Protein AF-A0A0S8KP30-F1 (afdb_monomer_lite)

Sequence (222 aa):
MLITVGDPRIDWTRLVPQADSKTIALIEEGIERVVGTTTEQIELLEVDGQLALQRTQAARSDILGDRLSTTVVLRSTFSPLSHHDQHAGATVSLDYRGLEVSGMRQTPQGNVGPIQVRLDRPAFDAHSVEMILRLMPLSQGYSYMLPAFHAGLAQVLEITVAVTGRQEVHAGRGRQVPAWIVQTEWGRSHAVVTYWIGGQPAELLKQSSTLPSGAVLQFVRS

Radius of gyration: 17.1 Å; chains: 1; bounding box: 38×40×41 Å

pLDDT: mean 94.54, std 4.78, range [74.44, 98.81]

Secondary structure (DSSP, 8-state):
-B--TT-TTS-GGG---EEEEEEEEEEETTEEEEEEEEEEEEEEEEETTEEEEEEEEEEEETTT--EEEEEEEETTT--EEEEEEEETTEEEEEEEETTEEEEEEE-TT--EEEEEEE-SS--EEGGGHHHHHHHS---TT-EEEEEEEEGGGTEEEEEEEEEEEEEEEE-STT-EEEEEEEEEEEGGGTEEEEEEE-STTT-EEEEEEE-TTS-EEEEEE-

Structure (mmCIF, N/CA/C/O backbone):
data_AF-A0A0S8KP30-F1
#
_entry.id   AF-A0A0S8KP30-F1
#
loop_
_atom_site.group_PDB
_atom_site.id
_atom_site.type_symbol
_atom_site.label_atom_id
_atom_site.label_alt_id
_atom_site.label_comp_id
_atom_site.label_asym_id
_atom_site.label_entity_id
_atom_site.label_seq_id
_atom_site.pdbx_PDB_ins_code
_atom_site.Cartn_x
_atom_site.Cartn_y
_atom_site.Cartn_z
_atom_site.occupancy
_atom_site.B_iso_or_equiv
_atom_site.auth_seq_id
_atom_site.auth_comp_id
_atom_site.auth_asym_id
_atom_site.auth_atom_id
_atom_site.pdbx_PDB_model_num
ATOM 1 N N . MET A 1 1 ? -2.558 -16.854 10.741 1.00 89.88 1 MET A N 1
ATOM 2 C CA . MET A 1 1 ? -3.615 -17.352 9.822 1.00 89.88 1 MET A CA 1
ATOM 3 C C . MET A 1 1 ? -3.343 -16.837 8.416 1.00 89.88 1 MET A C 1
ATOM 5 O O . MET A 1 1 ? -3.080 -15.654 8.300 1.00 89.88 1 MET A O 1
ATOM 9 N N . LEU A 1 2 ? -3.386 -17.662 7.366 1.00 95.25 2 LEU A N 1
ATOM 10 C CA . LEU A 1 2 ? -3.217 -17.164 5.991 1.00 95.25 2 LEU A CA 1
ATOM 11 C C . LEU A 1 2 ? -4.517 -16.502 5.503 1.00 95.25 2 LEU A C 1
ATOM 13 O O . LEU A 1 2 ? -5.581 -17.116 5.618 1.00 95.25 2 LEU A O 1
ATOM 17 N N . ILE A 1 3 ? -4.416 -15.276 4.988 1.00 96.75 3 ILE A N 1
ATOM 18 C CA . ILE A 1 3 ? -5.467 -14.567 4.249 1.00 96.75 3 ILE A CA 1
ATOM 19 C C . ILE A 1 3 ? -5.052 -14.548 2.777 1.00 96.75 3 ILE A C 1
ATOM 21 O O . ILE A 1 3 ? -3.908 -14.232 2.451 1.00 96.75 3 ILE A O 1
ATOM 25 N N . THR A 1 4 ? -5.974 -14.913 1.892 1.00 96.94 4 THR A N 1
ATOM 26 C CA . THR A 1 4 ? -5.713 -15.031 0.447 1.00 96.94 4 THR A CA 1
ATOM 27 C C . THR A 1 4 ? -6.595 -14.083 -0.357 1.00 96.94 4 THR A C 1
ATOM 29 O O . THR A 1 4 ? -7.558 -13.524 0.166 1.00 96.94 4 THR A O 1
ATOM 32 N N . VAL A 1 5 ? -6.263 -13.879 -1.631 1.00 97.62 5 VAL A N 1
ATOM 33 C CA . VAL A 1 5 ? -7.115 -13.124 -2.558 1.00 97.62 5 VAL A CA 1
ATOM 34 C C . VAL A 1 5 ? -8.519 -13.734 -2.570 1.00 97.62 5 VAL A C 1
ATOM 36 O O . VAL A 1 5 ? -8.669 -14.940 -2.753 1.00 97.62 5 VAL A O 1
ATOM 39 N N . GLY A 1 6 ? -9.545 -12.906 -2.367 1.00 97.38 6 GLY A N 1
ATOM 40 C CA . GLY A 1 6 ? -10.941 -13.341 -2.340 1.00 97.38 6 GLY A CA 1
ATOM 41 C C . GLY A 1 6 ? -11.352 -14.125 -1.094 1.00 97.38 6 GLY A C 1
ATOM 42 O O . GLY A 1 6 ? -12.384 -14.789 -1.127 1.00 97.38 6 GLY A O 1
ATOM 43 N N . ASP A 1 7 ? -10.579 -14.064 -0.004 1.00 97.06 7 ASP A N 1
ATOM 44 C CA . ASP A 1 7 ? -10.916 -14.751 1.245 1.00 97.06 7 ASP A CA 1
ATOM 45 C C . ASP A 1 7 ? -12.346 -14.408 1.709 1.00 97.06 7 ASP A C 1
ATOM 47 O O . ASP A 1 7 ? -12.631 -13.233 1.961 1.00 97.06 7 ASP A O 1
ATOM 51 N N . PRO A 1 8 ? -13.252 -15.392 1.856 1.00 96.12 8 PRO A N 1
ATOM 52 C CA . PRO A 1 8 ? -14.661 -15.132 2.160 1.00 96.12 8 PRO A CA 1
ATOM 53 C C . PRO A 1 8 ? -14.886 -14.620 3.588 1.00 96.12 8 PRO A C 1
ATOM 55 O O . PRO A 1 8 ? -15.986 -14.191 3.925 1.00 96.12 8 PRO A O 1
ATOM 58 N N . ARG A 1 9 ? -13.862 -14.674 4.449 1.00 94.25 9 ARG A N 1
ATOM 59 C CA . ARG A 1 9 ? -13.922 -14.136 5.816 1.00 94.25 9 ARG A CA 1
ATOM 60 C C . ARG A 1 9 ? -13.785 -12.614 5.850 1.00 94.25 9 ARG A C 1
ATOM 62 O O . ARG A 1 9 ? -14.001 -12.017 6.903 1.00 94.25 9 ARG A O 1
ATOM 69 N N . ILE A 1 10 ? -13.392 -12.000 4.735 1.00 95.00 10 ILE A N 1
ATOM 70 C CA . ILE A 1 10 ? -13.182 -10.562 4.607 1.00 95.00 10 ILE A CA 1
ATOM 71 C C . ILE A 1 10 ? -14.271 -9.984 3.712 1.00 95.00 10 ILE A C 1
ATOM 73 O O . ILE A 1 10 ? -14.498 -10.448 2.598 1.00 95.00 10 ILE A O 1
ATOM 77 N N . ASP A 1 11 ? -14.922 -8.927 4.185 1.00 95.00 11 ASP A N 1
ATOM 78 C CA . ASP A 1 11 ? -15.815 -8.136 3.346 1.00 95.00 11 ASP A CA 1
ATOM 79 C C . ASP A 1 11 ? -14.996 -7.098 2.568 1.00 95.00 11 ASP A C 1
ATOM 81 O O . ASP A 1 11 ? -14.762 -5.977 3.028 1.00 95.00 11 ASP A O 1
ATOM 85 N N . TRP A 1 12 ? -14.550 -7.500 1.378 1.00 95.75 12 TRP A N 1
ATOM 86 C CA . TRP A 1 12 ? -13.743 -6.685 0.465 1.00 95.75 12 TRP A CA 1
ATOM 87 C C . TRP A 1 12 ? -14.459 -5.413 -0.010 1.00 95.75 12 TRP A C 1
ATOM 89 O O . TRP A 1 12 ? -13.816 -4.448 -0.424 1.00 95.75 12 TRP A O 1
ATOM 99 N N . THR A 1 13 ? -15.791 -5.368 0.100 1.00 94.88 13 THR A N 1
ATOM 100 C CA . THR A 1 13 ? -16.606 -4.262 -0.414 1.00 94.88 13 THR A CA 1
ATOM 101 C C . THR A 1 13 ? -16.672 -3.055 0.523 1.00 94.88 13 THR A C 1
ATOM 103 O O . THR A 1 13 ? -17.111 -1.981 0.090 1.00 94.88 13 THR A O 1
ATOM 106 N N . ARG A 1 14 ? -16.193 -3.212 1.771 1.00 94.06 14 ARG A N 1
ATOM 107 C CA . ARG A 1 14 ? -16.187 -2.179 2.825 1.00 94.06 14 ARG A CA 1
ATOM 108 C C . ARG A 1 14 ? -15.235 -1.027 2.568 1.00 94.06 14 ARG A C 1
ATOM 110 O O . ARG A 1 14 ? -15.416 0.036 3.162 1.00 94.06 14 ARG A O 1
ATOM 117 N N . LEU A 1 15 ? -14.219 -1.220 1.729 1.00 94.19 15 LEU A N 1
ATOM 118 C CA . LEU A 1 15 ? -13.356 -0.120 1.333 1.00 94.19 15 LEU A CA 1
ATOM 119 C C . LEU A 1 15 ? -14.118 0.732 0.322 1.00 94.19 15 LEU A C 1
ATOM 121 O O . LEU A 1 15 ? -14.401 0.308 -0.798 1.00 94.19 15 LEU A O 1
ATOM 125 N N . VAL A 1 16 ? -14.487 1.926 0.763 1.00 92.88 16 VAL A N 1
ATOM 126 C CA . VAL A 1 16 ? -15.213 2.910 -0.036 1.00 92.88 16 VAL A CA 1
ATOM 127 C C . VAL A 1 16 ? -14.240 3.925 -0.634 1.00 92.88 16 VAL A C 1
ATOM 129 O O . VAL A 1 16 ? -13.131 4.078 -0.109 1.00 92.88 16 VAL A O 1
ATOM 132 N N . PRO A 1 17 ? -14.638 4.634 -1.707 1.00 95.88 17 PRO A N 1
ATOM 133 C CA . PRO A 1 17 ? -13.885 5.775 -2.198 1.00 95.88 17 PRO A CA 1
ATOM 134 C C . PRO A 1 17 ? -13.542 6.751 -1.077 1.00 95.88 17 PRO A C 1
ATOM 136 O O . PRO A 1 17 ? -14.399 7.112 -0.269 1.00 95.88 17 PRO A O 1
ATOM 139 N N . GLN A 1 18 ? -12.280 7.153 -1.026 1.00 94.62 18 GLN A N 1
ATOM 140 C CA . GLN A 1 18 ? -11.760 8.067 -0.018 1.00 94.62 18 GLN A CA 1
ATOM 141 C C . GLN A 1 18 ? -10.503 8.752 -0.537 1.00 94.62 18 GLN A C 1
ATOM 143 O O . GLN A 1 18 ? -9.840 8.250 -1.442 1.00 94.62 18 GLN A O 1
ATOM 148 N N . ALA A 1 19 ? -10.164 9.886 0.060 1.00 94.69 19 ALA A N 1
ATOM 149 C CA . ALA A 1 19 ? -8.916 10.573 -0.205 1.00 94.69 19 ALA A CA 1
ATOM 150 C C . ALA A 1 19 ? -8.290 11.026 1.109 1.00 94.69 19 ALA A C 1
ATOM 152 O O . ALA A 1 19 ? -8.999 11.372 2.060 1.00 94.69 19 ALA A O 1
ATOM 153 N N . ASP A 1 20 ? -6.964 11.036 1.157 1.00 92.75 20 ASP A N 1
ATOM 154 C CA . ASP A 1 20 ? -6.228 11.580 2.285 1.00 92.75 20 ASP A CA 1
ATOM 155 C C . ASP A 1 20 ? -4.940 12.290 1.861 1.00 92.75 20 ASP A C 1
ATOM 157 O O . ASP A 1 20 ? -4.479 12.203 0.721 1.00 92.75 20 ASP A O 1
ATOM 161 N N . SER A 1 21 ? -4.393 13.044 2.811 1.00 95.00 21 SER A N 1
ATOM 162 C CA . SER A 1 21 ? -3.076 13.654 2.722 1.00 95.00 21 SER A CA 1
ATOM 163 C C . SER A 1 21 ? -2.340 13.427 4.034 1.00 95.00 21 SER A C 1
ATOM 165 O O . SER A 1 21 ? -2.940 13.461 5.115 1.00 95.00 21 SER A O 1
ATOM 167 N N . LYS A 1 22 ? -1.032 13.206 3.941 1.00 95.56 22 LYS A N 1
ATOM 168 C CA . LYS A 1 22 ? -0.147 13.016 5.088 1.00 95.56 22 LYS A CA 1
ATOM 169 C C . LYS A 1 22 ? 1.115 13.843 4.927 1.00 95.56 22 LYS A C 1
ATOM 171 O O . LYS A 1 22 ? 1.634 14.004 3.825 1.00 95.56 22 LYS A O 1
ATOM 176 N N . THR A 1 23 ? 1.643 14.308 6.045 1.00 96.06 23 THR A N 1
ATOM 177 C CA . THR A 1 23 ? 2.983 14.876 6.133 1.00 96.06 23 THR A CA 1
ATOM 178 C C . THR A 1 23 ? 3.992 13.743 6.262 1.00 96.06 23 THR A C 1
ATOM 180 O O . THR A 1 23 ? 3.753 12.797 7.014 1.00 96.06 23 THR A O 1
ATOM 183 N N . ILE A 1 24 ? 5.117 13.848 5.557 1.00 96.75 24 ILE A N 1
ATOM 184 C CA . ILE A 1 24 ? 6.272 12.962 5.711 1.00 96.75 24 ILE A CA 1
ATOM 185 C C . ILE A 1 24 ? 7.253 13.645 6.657 1.00 96.75 24 ILE A C 1
ATOM 187 O O . ILE A 1 24 ? 7.708 14.757 6.382 1.00 96.75 24 ILE A O 1
ATOM 191 N N . ALA A 1 25 ? 7.594 12.979 7.749 1.00 96.12 25 ALA A N 1
ATOM 192 C CA . ALA A 1 25 ? 8.572 13.434 8.718 1.00 96.12 25 ALA A CA 1
ATOM 193 C C . ALA A 1 25 ? 9.711 12.419 8.849 1.00 96.12 25 ALA A C 1
ATOM 195 O O . ALA A 1 25 ? 9.480 11.210 8.894 1.00 96.12 25 ALA A O 1
ATOM 196 N N . LEU A 1 26 ? 10.939 12.921 8.914 1.00 96.44 26 LEU A N 1
ATOM 197 C CA . LEU A 1 26 ? 12.127 12.161 9.271 1.00 96.44 26 LEU A CA 1
ATOM 198 C C . LEU A 1 26 ? 12.476 12.483 10.724 1.00 96.44 26 LEU A C 1
ATOM 200 O O . LEU A 1 26 ? 12.572 13.654 11.089 1.00 96.44 26 LEU A O 1
ATOM 204 N N . ILE A 1 27 ? 12.648 11.450 11.540 1.00 96.25 27 ILE A N 1
ATOM 205 C CA . ILE A 1 27 ? 13.026 11.565 12.944 1.00 96.25 27 ILE A CA 1
ATOM 206 C C . ILE A 1 27 ? 14.420 10.963 13.106 1.00 96.25 27 ILE A C 1
ATOM 208 O O . ILE A 1 27 ? 14.606 9.753 12.955 1.00 96.25 27 ILE A O 1
ATOM 212 N N . GLU A 1 28 ? 15.389 11.813 13.424 1.00 94.69 28 GLU A N 1
ATOM 213 C CA . GLU A 1 28 ? 16.796 11.461 13.632 1.00 94.69 28 GLU A CA 1
ATOM 214 C C . GLU A 1 28 ? 17.219 11.969 15.006 1.00 94.69 28 GLU A C 1
ATOM 216 O O . GLU A 1 28 ? 16.991 13.130 15.330 1.00 94.69 28 GLU A O 1
ATOM 221 N N . GLU A 1 29 ? 17.763 11.088 15.851 1.00 92.19 29 GLU A N 1
ATOM 222 C CA . GLU A 1 29 ? 18.188 11.438 17.221 1.00 92.19 29 GLU A CA 1
ATOM 223 C C . GLU A 1 29 ? 17.082 12.126 18.057 1.00 92.19 29 GLU A C 1
ATOM 225 O O . GLU A 1 29 ? 17.342 12.946 18.934 1.00 92.19 29 GLU A O 1
ATOM 230 N N . GLY A 1 30 ? 15.816 11.786 17.783 1.00 90.56 30 GLY A N 1
ATOM 231 C CA . GLY A 1 30 ? 14.639 12.366 18.441 1.00 90.56 30 GLY A CA 1
ATOM 232 C C . GLY A 1 30 ? 14.185 13.720 17.883 1.00 90.56 30 GLY A C 1
ATOM 233 O O . GLY A 1 30 ? 13.165 14.241 18.329 1.00 90.56 30 GLY A O 1
ATOM 234 N N . ILE A 1 31 ? 14.892 14.274 16.898 1.00 94.50 31 ILE A N 1
ATOM 235 C CA . ILE A 1 31 ? 14.530 15.523 16.227 1.00 94.50 31 ILE A CA 1
ATOM 236 C C . ILE A 1 31 ? 13.650 15.199 15.021 1.00 94.50 31 ILE A C 1
ATOM 238 O O . ILE A 1 31 ? 14.083 14.531 14.084 1.00 94.50 31 ILE A O 1
ATOM 242 N N . GLU A 1 32 ? 12.411 15.689 15.038 1.00 95.19 32 GLU A N 1
ATOM 243 C CA . GLU A 1 32 ? 11.476 15.562 13.920 1.00 95.19 32 GLU A CA 1
ATOM 244 C C . GLU A 1 32 ? 11.669 16.702 12.913 1.00 95.19 32 GLU A C 1
ATOM 246 O O . GLU A 1 32 ? 11.638 17.883 13.268 1.00 95.19 32 GLU A O 1
ATOM 251 N N . ARG A 1 33 ? 11.815 16.350 11.635 1.00 95.62 33 ARG A N 1
ATOM 252 C CA . ARG A 1 33 ? 11.842 17.290 10.515 1.00 95.62 33 ARG A CA 1
ATOM 253 C C . ARG A 1 33 ? 10.828 16.869 9.464 1.00 95.62 33 ARG A C 1
ATOM 255 O O . ARG A 1 33 ? 10.853 15.736 8.997 1.00 95.62 33 ARG A O 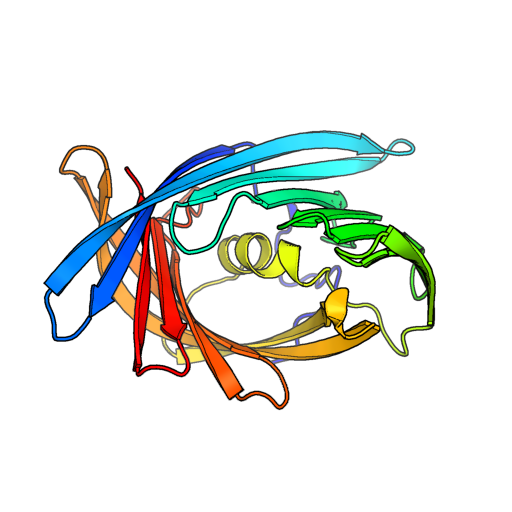1
ATOM 262 N N . VAL A 1 34 ? 9.970 17.795 9.046 1.00 96.44 34 VAL A N 1
ATOM 263 C CA . VAL A 1 34 ? 9.087 17.586 7.892 1.00 96.44 34 VAL A CA 1
ATOM 264 C C . VAL A 1 34 ? 9.920 17.625 6.614 1.00 96.44 34 VAL A C 1
ATOM 266 O O . VAL A 1 34 ? 10.693 18.556 6.403 1.00 96.44 34 VAL A O 1
ATOM 269 N N . VAL A 1 35 ? 9.772 16.599 5.780 1.00 96.88 35 VAL A N 1
ATOM 270 C CA . VAL A 1 35 ? 10.602 16.360 4.584 1.00 96.88 35 VAL A CA 1
ATOM 271 C C . VAL A 1 35 ? 9.769 16.088 3.335 1.00 96.88 35 VAL A C 1
ATOM 273 O O . VAL A 1 35 ? 10.311 15.685 2.305 1.00 96.88 35 VAL A O 1
ATOM 276 N N . GLY A 1 36 ? 8.447 16.234 3.423 1.00 97.31 36 GLY A N 1
ATOM 277 C CA . GLY A 1 36 ? 7.562 15.997 2.295 1.00 97.31 36 GLY A CA 1
ATOM 278 C C . GLY A 1 36 ? 6.097 15.823 2.664 1.00 97.31 36 GLY A C 1
ATOM 279 O O . GLY A 1 36 ? 5.682 16.014 3.808 1.00 97.31 36 GLY A O 1
ATOM 280 N N . THR A 1 37 ? 5.316 15.423 1.668 1.00 97.56 37 THR A N 1
ATOM 281 C CA . THR A 1 37 ? 3.891 15.100 1.791 1.00 97.56 37 THR A CA 1
ATOM 282 C C . THR A 1 37 ? 3.535 13.911 0.907 1.00 97.56 37 THR A C 1
ATOM 284 O O . THR A 1 37 ? 4.190 13.664 -0.106 1.00 97.56 37 THR A O 1
ATOM 287 N N . THR A 1 38 ? 2.484 13.185 1.274 1.00 97.44 38 THR A N 1
ATOM 288 C CA . THR A 1 38 ? 1.845 12.190 0.411 1.00 97.44 38 THR A CA 1
ATOM 289 C C . THR A 1 38 ? 0.366 12.474 0.270 1.00 97.44 38 THR A C 1
ATOM 291 O O . THR A 1 38 ? -0.275 12.829 1.256 1.00 97.44 38 THR A O 1
ATOM 294 N N . THR A 1 39 ? -0.198 12.208 -0.899 1.00 97.81 39 THR A N 1
ATOM 295 C CA . THR A 1 39 ? -1.641 12.127 -1.109 1.00 97.81 39 THR A CA 1
ATOM 296 C C . THR A 1 39 ? -2.039 10.713 -1.499 1.00 97.81 39 THR A C 1
ATOM 298 O O . THR A 1 39 ? -1.267 9.976 -2.113 1.00 97.81 39 THR A O 1
ATOM 301 N N . GLU A 1 40 ? -3.261 10.342 -1.146 1.00 97.75 40 GLU A N 1
ATOM 302 C CA . GLU A 1 40 ? -3.916 9.121 -1.589 1.00 97.75 40 GLU A CA 1
ATOM 303 C C . GLU A 1 40 ? -5.312 9.460 -2.103 1.00 97.75 40 GLU A C 1
ATOM 305 O O . GLU A 1 40 ? -6.035 10.242 -1.487 1.00 97.75 40 GLU A O 1
ATOM 310 N N . GLN A 1 41 ? -5.704 8.826 -3.201 1.00 98.31 41 GLN A N 1
ATOM 311 C CA . GLN A 1 41 ? -7.060 8.852 -3.726 1.00 98.31 41 GLN A CA 1
ATOM 312 C C . GLN A 1 41 ? -7.463 7.427 -4.099 1.00 98.31 41 GLN A C 1
ATOM 314 O O . GLN A 1 41 ? -6.743 6.746 -4.825 1.00 98.31 41 GLN A O 1
ATOM 319 N N . ILE A 1 42 ? -8.588 6.964 -3.562 1.00 98.25 42 ILE A N 1
ATOM 320 C CA . ILE A 1 42 ? -9.200 5.672 -3.863 1.00 98.25 42 ILE A CA 1
ATOM 321 C C . ILE A 1 42 ? -10.542 5.946 -4.525 1.00 98.25 42 ILE A C 1
ATOM 323 O O . ILE A 1 42 ? -11.402 6.610 -3.945 1.00 98.25 42 ILE A O 1
ATOM 327 N N . GLU A 1 43 ? -10.729 5.404 -5.719 1.00 98.38 43 GLU A N 1
ATOM 328 C CA . GLU A 1 43 ? -11.906 5.624 -6.553 1.00 98.38 43 GLU A CA 1
ATOM 329 C C . GLU A 1 43 ? -12.483 4.301 -7.035 1.00 98.38 43 GLU A C 1
ATOM 331 O O . GLU A 1 43 ? -11.780 3.295 -7.147 1.00 98.38 43 GLU A O 1
ATOM 336 N N . LEU A 1 44 ? -13.783 4.311 -7.328 1.00 98.12 44 LEU A N 1
ATOM 337 C CA . LEU A 1 44 ? -14.430 3.214 -8.032 1.00 98.12 44 LEU A CA 1
ATOM 338 C C . LEU A 1 44 ? -14.285 3.426 -9.532 1.00 98.12 44 LEU A C 1
ATOM 340 O O . LEU A 1 44 ? -14.511 4.524 -10.034 1.00 98.12 44 LEU A O 1
ATOM 344 N N . LEU A 1 45 ? -13.992 2.344 -10.234 1.00 98.00 45 LEU A N 1
ATOM 345 C CA . LEU A 1 45 ? -14.089 2.266 -11.683 1.00 98.00 45 LEU A CA 1
ATOM 346 C C . LEU A 1 45 ? -14.690 0.922 -12.087 1.00 98.00 45 LEU A C 1
ATOM 348 O O . LEU A 1 45 ? -14.836 0.015 -11.264 1.00 98.00 45 LEU A O 1
ATOM 352 N N . GLU A 1 46 ? -15.012 0.799 -13.366 1.00 97.75 46 GLU A N 1
ATOM 353 C CA . GLU A 1 46 ? -15.395 -0.462 -13.985 1.00 97.75 46 GLU A CA 1
ATOM 354 C C . GLU A 1 46 ? -14.274 -0.922 -14.921 1.00 97.75 46 GLU A C 1
ATOM 356 O O . GLU A 1 46 ? -13.759 -0.133 -15.714 1.00 97.75 46 GLU A O 1
ATOM 361 N N . VAL A 1 47 ? -13.889 -2.192 -14.813 1.00 96.81 47 VAL A N 1
ATOM 362 C CA . VAL A 1 47 ? -12.926 -2.857 -15.697 1.00 96.81 47 VAL A CA 1
ATOM 363 C C . VAL A 1 47 ? -13.585 -4.136 -16.189 1.00 96.81 47 VAL A C 1
ATOM 365 O O . VAL A 1 47 ? -13.978 -4.970 -15.377 1.00 96.81 47 VAL A O 1
ATOM 368 N N . ASP A 1 48 ? -13.762 -4.266 -17.504 1.00 94.31 48 ASP A N 1
ATOM 369 C CA . ASP A 1 48 ? -14.393 -5.430 -18.144 1.00 94.31 48 ASP A CA 1
ATOM 370 C C . ASP A 1 48 ? -15.750 -5.829 -17.520 1.00 94.31 48 ASP A C 1
ATOM 372 O O . ASP A 1 48 ? -16.049 -7.006 -17.314 1.00 94.31 48 ASP A O 1
ATOM 376 N N . GLY A 1 49 ? -16.582 -4.837 -17.178 1.00 96.19 49 GLY A N 1
ATOM 377 C CA . GLY A 1 49 ? -17.894 -5.055 -16.556 1.00 96.19 49 GLY A CA 1
ATOM 378 C C . GLY A 1 49 ? -17.854 -5.395 -15.061 1.00 96.19 49 GLY A C 1
ATOM 379 O O . GLY A 1 49 ? -18.890 -5.716 -14.476 1.00 96.19 49 GLY A O 1
ATOM 380 N N . GLN A 1 50 ? -16.682 -5.351 -14.420 1.00 97.25 50 GLN A N 1
ATOM 381 C CA . GLN A 1 50 ? -16.508 -5.608 -12.990 1.00 97.25 50 GLN A CA 1
ATOM 382 C C . GLN A 1 50 ? -16.111 -4.335 -12.242 1.00 97.25 50 GLN A C 1
ATOM 384 O O . GLN A 1 50 ? -15.243 -3.580 -12.676 1.00 97.25 50 GLN A O 1
ATOM 389 N N . LEU A 1 51 ? -16.705 -4.116 -11.065 1.00 98.19 51 LEU A N 1
ATOM 390 C CA . LEU A 1 51 ? -16.296 -3.018 -10.191 1.00 98.19 51 LEU A CA 1
ATOM 391 C C . LEU A 1 51 ? -14.893 -3.270 -9.626 1.00 98.19 51 LEU A C 1
ATOM 393 O O . LEU A 1 51 ? -14.624 -4.306 -9.010 1.00 98.19 51 LEU A O 1
ATOM 397 N N . ALA A 1 52 ? -14.036 -2.269 -9.764 1.00 98.62 52 ALA A N 1
ATOM 398 C CA . ALA A 1 52 ? -12.679 -2.239 -9.250 1.00 98.62 52 ALA A CA 1
ATOM 399 C C . ALA A 1 52 ? -12.458 -1.002 -8.369 1.00 98.62 52 ALA A C 1
ATOM 401 O O . ALA A 1 52 ? -13.235 -0.045 -8.389 1.00 98.62 52 ALA A O 1
ATOM 402 N N . LEU A 1 53 ? -11.388 -1.042 -7.580 1.00 98.56 53 LEU A N 1
ATOM 403 C CA . LEU A 1 53 ? -10.850 0.102 -6.858 1.00 98.56 53 LEU A CA 1
ATOM 404 C C . LEU A 1 53 ? -9.529 0.499 -7.508 1.00 98.56 53 LEU A C 1
ATOM 406 O O . LEU A 1 53 ? -8.623 -0.330 -7.596 1.00 98.56 53 LEU A O 1
ATOM 410 N N . GLN A 1 54 ? -9.414 1.758 -7.920 1.00 98.75 54 GLN A N 1
ATOM 411 C CA . GLN A 1 54 ? -8.142 2.365 -8.296 1.00 98.75 54 GLN A CA 1
ATOM 412 C C . GLN A 1 54 ? -7.644 3.190 -7.124 1.00 98.75 54 GLN A C 1
ATOM 414 O O . GLN A 1 54 ? -8.352 4.061 -6.625 1.00 98.75 54 GLN A O 1
ATOM 419 N N . ARG A 1 55 ? -6.416 2.920 -6.701 1.00 98.56 55 ARG A N 1
ATOM 420 C CA . ARG A 1 55 ? -5.693 3.725 -5.731 1.00 98.56 55 ARG A CA 1
ATOM 421 C C . ARG A 1 55 ? -4.571 4.462 -6.431 1.00 98.56 55 ARG A C 1
ATOM 423 O O . ARG A 1 55 ? -3.687 3.816 -6.982 1.00 98.56 55 ARG A O 1
ATOM 430 N N . THR A 1 56 ? -4.565 5.779 -6.311 1.00 98.69 56 THR A N 1
ATOM 431 C CA . THR A 1 56 ? -3.462 6.642 -6.724 1.00 98.69 56 THR A CA 1
ATOM 432 C C . THR A 1 56 ? -2.781 7.195 -5.483 1.00 98.69 56 THR A C 1
ATOM 434 O O . THR A 1 56 ? -3.438 7.764 -4.613 1.00 98.69 56 THR A O 1
ATOM 437 N N . GLN A 1 57 ? -1.464 7.042 -5.396 1.00 98.06 57 GLN A N 1
ATOM 438 C CA . GLN A 1 57 ? -0.635 7.664 -4.373 1.00 98.06 57 GLN A CA 1
ATOM 439 C C . GLN A 1 57 ? 0.409 8.555 -5.017 1.00 98.06 57 GLN A C 1
ATOM 441 O O . GLN A 1 57 ? 1.124 8.110 -5.910 1.00 98.06 57 GLN A O 1
ATOM 446 N N . ALA A 1 58 ? 0.549 9.776 -4.516 1.00 98.06 58 ALA A N 1
ATOM 447 C CA . ALA A 1 58 ? 1.654 10.648 -4.880 1.00 98.06 58 ALA A CA 1
ATOM 448 C C . ALA A 1 58 ? 2.445 11.008 -3.627 1.00 98.06 58 ALA A C 1
ATOM 450 O O . ALA A 1 58 ? 1.858 11.376 -2.615 1.00 98.06 58 ALA A O 1
ATOM 451 N N . ALA A 1 59 ? 3.768 10.926 -3.692 1.00 97.38 59 ALA A N 1
ATOM 452 C CA . ALA A 1 59 ? 4.671 11.436 -2.673 1.00 97.38 59 ALA A CA 1
ATOM 453 C C . ALA A 1 59 ? 5.537 12.534 -3.283 1.00 97.38 59 ALA A C 1
ATOM 455 O O . ALA A 1 59 ? 6.035 12.383 -4.399 1.00 97.38 59 ALA A O 1
ATOM 456 N N . ARG A 1 60 ? 5.725 13.619 -2.533 1.00 97.00 60 ARG A N 1
ATOM 457 C CA . ARG A 1 60 ? 6.727 14.650 -2.807 1.00 97.00 60 ARG A CA 1
ATOM 458 C C . ARG A 1 60 ? 7.629 14.757 -1.602 1.00 97.00 60 ARG A C 1
ATOM 460 O O . ARG A 1 60 ? 7.130 15.036 -0.510 1.00 97.00 60 ARG A O 1
ATOM 467 N N . SER A 1 61 ? 8.920 14.508 -1.773 1.00 95.25 61 SER A N 1
ATOM 468 C CA . SER A 1 61 ? 9.867 14.525 -0.661 1.00 95.25 61 SER A CA 1
ATOM 469 C C . SER A 1 61 ? 11.257 14.952 -1.091 1.00 95.25 61 SER A C 1
ATOM 471 O O . SER A 1 61 ? 11.820 14.399 -2.031 1.00 95.25 61 SER A O 1
ATOM 473 N N . ASP A 1 62 ? 11.854 15.839 -0.300 1.00 90.06 62 ASP A N 1
ATOM 474 C CA . ASP A 1 62 ? 13.226 16.307 -0.507 1.00 90.06 62 ASP A CA 1
ATOM 475 C C . ASP A 1 62 ? 14.268 15.203 -0.261 1.00 90.06 62 ASP A C 1
ATOM 477 O O . ASP A 1 62 ? 15.405 15.306 -0.712 1.00 90.06 62 ASP A O 1
ATOM 481 N N . ILE A 1 63 ? 13.894 14.150 0.477 1.00 90.12 63 ILE A N 1
ATOM 482 C CA . ILE A 1 63 ? 14.800 13.062 0.876 1.00 90.12 63 ILE A CA 1
ATOM 483 C C . ILE A 1 63 ? 14.474 11.772 0.139 1.00 90.12 63 ILE A C 1
ATOM 485 O O . ILE A 1 63 ? 15.377 11.092 -0.341 1.00 90.12 63 ILE A O 1
ATOM 489 N N . LEU A 1 64 ? 13.191 11.417 0.063 1.00 88.56 64 LEU A N 1
ATOM 490 C CA . LEU A 1 64 ? 12.773 10.179 -0.591 1.00 88.56 64 LEU A CA 1
ATOM 491 C C . LEU A 1 64 ? 12.629 10.345 -2.099 1.00 88.56 64 LEU A C 1
ATOM 493 O O . LEU A 1 64 ? 12.485 9.342 -2.778 1.00 88.56 64 LEU A O 1
ATOM 497 N N . GLY A 1 65 ? 12.641 11.577 -2.613 1.00 93.88 65 GLY A N 1
ATOM 498 C CA . GLY A 1 65 ? 12.276 11.885 -3.986 1.00 93.88 65 GLY A CA 1
ATOM 499 C C . GLY A 1 65 ? 10.772 11.782 -4.237 1.00 93.88 65 GLY A C 1
ATOM 500 O O . GLY A 1 65 ? 9.986 11.337 -3.393 1.00 93.88 65 GLY A O 1
ATOM 501 N N . ASP A 1 66 ? 10.379 12.196 -5.436 1.00 96.44 66 ASP A N 1
ATOM 502 C CA . ASP A 1 66 ? 8.994 12.109 -5.875 1.00 96.44 66 ASP A CA 1
ATOM 503 C C . ASP A 1 66 ? 8.642 10.674 -6.286 1.00 96.44 66 ASP A C 1
ATOM 505 O O . ASP A 1 66 ? 9.463 9.922 -6.835 1.00 96.44 66 ASP A O 1
ATOM 509 N N . ARG A 1 67 ? 7.394 10.294 -6.013 1.00 97.25 67 ARG A N 1
ATOM 510 C CA . ARG A 1 67 ? 6.834 8.997 -6.391 1.00 97.25 67 ARG A CA 1
ATOM 511 C C . ARG A 1 67 ? 5.378 9.138 -6.798 1.00 97.25 67 ARG A C 1
ATOM 513 O O . ARG A 1 67 ? 4.626 9.858 -6.146 1.00 97.25 67 ARG A O 1
ATOM 520 N N . LEU A 1 68 ? 4.976 8.418 -7.836 1.00 98.19 68 LEU A N 1
ATOM 521 C CA . LEU A 1 68 ? 3.584 8.276 -8.242 1.00 98.19 68 LEU A CA 1
ATOM 522 C C . LEU A 1 68 ? 3.288 6.795 -8.461 1.00 98.19 68 LEU A C 1
ATOM 524 O O . LEU A 1 68 ? 3.913 6.161 -9.308 1.00 98.19 68 LEU A O 1
ATOM 528 N N . SER A 1 69 ? 2.324 6.263 -7.720 1.00 98.12 69 SER A N 1
ATOM 529 C CA . SER A 1 69 ? 1.898 4.870 -7.822 1.00 98.12 69 SER A CA 1
ATOM 530 C C . SER A 1 69 ? 0.404 4.805 -8.112 1.00 98.12 69 SER A C 1
ATOM 532 O O . SER A 1 69 ? -0.381 5.542 -7.520 1.00 98.12 69 SER A O 1
ATOM 534 N N . THR A 1 70 ? -0.003 3.912 -9.005 1.00 98.62 70 THR A N 1
ATOM 535 C CA . THR A 1 70 ? -1.400 3.560 -9.262 1.00 98.62 70 THR A CA 1
ATOM 536 C C . THR A 1 70 ? -1.553 2.051 -9.137 1.00 98.62 70 THR A C 1
ATOM 538 O O . THR A 1 70 ? -0.814 1.307 -9.772 1.00 98.62 70 THR A O 1
ATOM 541 N N . THR A 1 71 ? -2.504 1.583 -8.338 1.00 98.62 71 THR A N 1
ATOM 542 C CA . THR A 1 71 ? -2.832 0.156 -8.215 1.00 98.62 71 THR A CA 1
ATOM 543 C C . THR A 1 71 ? -4.322 -0.029 -8.445 1.00 98.62 71 THR A C 1
ATOM 545 O O . THR A 1 71 ? -5.130 0.702 -7.873 1.00 98.62 71 THR A O 1
ATOM 548 N N . VAL A 1 72 ? -4.690 -1.020 -9.255 1.00 98.81 72 VAL A N 1
ATOM 549 C CA . VAL A 1 72 ? -6.082 -1.386 -9.522 1.00 98.81 72 VAL A CA 1
ATOM 550 C C . VAL A 1 72 ? -6.339 -2.800 -9.016 1.00 98.81 72 VAL A C 1
ATOM 552 O O . VAL A 1 72 ? -5.607 -3.730 -9.356 1.00 98.81 72 VAL A O 1
ATOM 555 N N . VAL A 1 73 ? -7.389 -2.970 -8.211 1.00 98.75 73 VAL A N 1
ATOM 556 C CA . VAL A 1 73 ? -7.819 -4.269 -7.670 1.00 98.75 73 VAL A CA 1
ATOM 557 C C . VAL A 1 73 ? -9.314 -4.483 -7.889 1.00 98.75 73 VAL A C 1
ATOM 559 O O . VAL A 1 73 ? -10.097 -3.536 -7.812 1.00 98.75 73 VAL A O 1
ATOM 562 N N . LEU A 1 74 ? -9.746 -5.726 -8.107 1.00 98.44 74 LEU A N 1
ATOM 563 C CA . LEU A 1 74 ? -11.172 -6.061 -8.123 1.00 98.44 74 LEU A CA 1
ATOM 564 C C . LEU A 1 74 ? -11.803 -5.785 -6.760 1.00 98.44 74 LEU A C 1
ATOM 566 O O . LEU A 1 74 ? -11.292 -6.219 -5.728 1.00 98.44 74 LEU A O 1
ATOM 570 N N . ARG A 1 75 ? -12.960 -5.120 -6.744 1.00 97.62 75 ARG A N 1
ATOM 571 C CA . ARG A 1 75 ? -13.620 -4.731 -5.490 1.00 97.62 75 ARG A CA 1
ATOM 572 C C . ARG A 1 75 ? -14.118 -5.930 -4.683 1.00 97.62 75 ARG A C 1
ATOM 574 O O . ARG A 1 75 ? -14.133 -5.883 -3.459 1.00 97.62 75 ARG A O 1
ATOM 581 N N . SER A 1 76 ? -14.556 -6.990 -5.356 1.00 97.00 76 SER A N 1
ATOM 582 C CA . SER A 1 76 ? -15.168 -8.159 -4.715 1.00 97.00 76 SER A CA 1
ATOM 583 C C . SER A 1 76 ? -14.160 -9.107 -4.067 1.00 97.00 76 SER A C 1
ATOM 585 O O . SER A 1 76 ? -14.531 -9.841 -3.157 1.00 97.00 76 SER A O 1
ATOM 587 N N . THR A 1 77 ? -12.910 -9.116 -4.534 1.00 97.38 77 THR A N 1
ATOM 588 C CA . THR A 1 77 ? -11.906 -10.119 -4.137 1.00 97.38 77 THR A CA 1
ATOM 589 C C . THR A 1 77 ? -10.549 -9.533 -3.778 1.00 97.38 77 THR A C 1
ATOM 591 O O . THR A 1 77 ? -9.691 -10.258 -3.277 1.00 97.38 77 THR A O 1
ATOM 594 N N . PHE A 1 78 ? -10.317 -8.250 -4.059 1.00 98.00 78 PHE A N 1
ATOM 595 C CA . PHE A 1 78 ? -8.995 -7.631 -3.985 1.00 98.00 78 PHE A CA 1
ATOM 596 C C . PHE A 1 78 ? -7.938 -8.289 -4.879 1.00 98.00 78 PHE A C 1
ATOM 598 O O . PHE A 1 78 ? -6.739 -8.106 -4.668 1.00 98.00 78 PHE A O 1
ATOM 605 N N . SER A 1 79 ? -8.367 -9.042 -5.898 1.00 98.25 79 SER A N 1
ATOM 606 C CA . SER A 1 79 ? -7.434 -9.560 -6.894 1.00 98.25 79 SER A CA 1
ATOM 607 C C . SER A 1 79 ? -6.801 -8.389 -7.636 1.00 98.25 79 SER A C 1
ATOM 609 O O . SER A 1 79 ? -7.547 -7.534 -8.128 1.00 98.25 79 SER A O 1
ATOM 611 N N . PRO A 1 80 ? -5.466 -8.323 -7.735 1.00 98.56 80 PRO A N 1
ATOM 612 C CA . PRO A 1 80 ? -4.825 -7.263 -8.487 1.00 98.56 80 PRO A CA 1
ATOM 613 C C . PRO A 1 80 ? -5.159 -7.399 -9.972 1.00 98.56 80 PRO A C 1
ATOM 615 O O . PRO A 1 80 ? -5.298 -8.511 -10.484 1.00 98.56 80 PRO A O 1
ATOM 618 N N . LEU A 1 81 ? -5.320 -6.254 -10.632 1.00 98.62 81 LEU A N 1
ATOM 619 C CA . LEU A 1 81 ? -5.525 -6.138 -12.075 1.00 98.62 81 LEU A CA 1
ATOM 620 C C . LEU A 1 81 ? -4.320 -5.467 -12.725 1.00 98.62 81 LEU A C 1
ATOM 622 O O . LEU A 1 81 ? -3.769 -5.994 -13.688 1.00 98.62 81 LEU A O 1
ATOM 626 N N . SER A 1 82 ? -3.867 -4.347 -12.162 1.00 98.69 82 SER A N 1
ATOM 627 C CA . SER A 1 82 ? -2.684 -3.643 -12.646 1.00 98.69 82 SER A CA 1
ATOM 628 C C . SER A 1 82 ? -1.979 -2.863 -11.542 1.00 98.69 82 SER A C 1
ATOM 630 O O . SER A 1 82 ? -2.567 -2.505 -10.515 1.00 98.69 82 SER A O 1
ATOM 632 N N . HIS A 1 83 ? -0.695 -2.603 -11.762 1.00 98.56 83 HIS A N 1
ATOM 633 C CA . HIS A 1 83 ? 0.110 -1.730 -10.922 1.00 98.56 83 HIS A CA 1
ATOM 634 C C . HIS A 1 83 ? 1.074 -0.920 -11.783 1.00 98.56 83 HIS A C 1
ATOM 636 O O . HIS A 1 83 ? 1.780 -1.467 -12.627 1.00 98.56 83 HIS A O 1
ATOM 642 N N . HIS A 1 84 ? 1.117 0.382 -11.551 1.00 98.31 84 HIS A N 1
ATOM 643 C CA . HIS A 1 84 ? 2.062 1.296 -12.160 1.00 98.31 84 HIS A CA 1
ATOM 644 C C . HIS A 1 84 ? 2.779 2.080 -11.068 1.00 98.31 84 HIS A C 1
ATOM 646 O O . HIS A 1 84 ? 2.137 2.610 -10.166 1.00 98.31 84 HIS A O 1
ATOM 652 N N . ASP A 1 85 ? 4.096 2.182 -11.157 1.00 97.69 85 ASP A N 1
ATOM 653 C CA . ASP A 1 85 ? 4.915 2.930 -10.212 1.00 97.69 85 ASP A CA 1
ATOM 654 C C . ASP A 1 85 ? 5.979 3.724 -10.955 1.00 97.69 85 ASP A C 1
ATOM 656 O O . ASP A 1 85 ? 6.621 3.216 -11.874 1.00 97.69 85 ASP A O 1
ATOM 660 N N . GLN A 1 86 ? 6.166 4.973 -10.547 1.00 97.00 86 GLN A N 1
ATOM 661 C CA . GLN A 1 86 ? 7.203 5.858 -11.049 1.00 97.00 86 GLN A CA 1
ATOM 662 C C . GLN A 1 86 ? 7.948 6.455 -9.867 1.00 97.00 86 GLN A C 1
ATOM 664 O O . GLN A 1 86 ? 7.337 7.084 -9.002 1.00 97.00 86 GLN A O 1
ATOM 669 N N . HIS A 1 87 ? 9.265 6.282 -9.835 1.00 95.19 87 HIS A N 1
ATOM 670 C CA . HIS A 1 87 ? 10.099 6.780 -8.751 1.00 95.19 87 HIS A CA 1
ATOM 671 C C . HIS A 1 87 ? 11.539 7.010 -9.222 1.00 95.19 87 HIS A C 1
ATOM 673 O O . HIS A 1 87 ? 12.165 6.104 -9.766 1.00 95.19 87 HIS A O 1
ATOM 679 N N . ALA A 1 88 ? 12.075 8.217 -9.006 1.00 91.06 88 ALA A N 1
ATOM 680 C CA . ALA A 1 88 ? 13.472 8.565 -9.303 1.00 91.06 88 ALA A CA 1
ATOM 681 C C . ALA A 1 88 ? 13.945 8.158 -10.724 1.00 91.06 88 ALA A C 1
ATOM 683 O O . ALA A 1 88 ? 15.047 7.643 -10.911 1.00 91.06 88 ALA A O 1
ATOM 684 N N . GLY A 1 89 ? 13.088 8.350 -11.735 1.00 90.50 89 GLY A N 1
ATOM 685 C CA . GLY A 1 89 ? 13.361 7.985 -13.134 1.00 90.50 89 GLY A CA 1
ATOM 686 C C . GLY A 1 89 ? 13.204 6.493 -13.465 1.0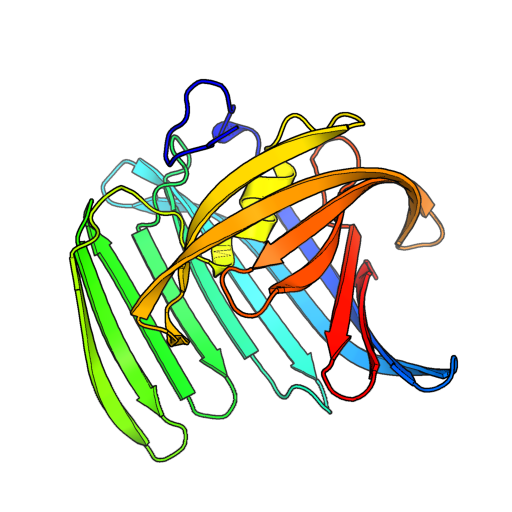0 90.50 89 GLY A C 1
ATOM 687 O O . GLY A 1 89 ? 13.243 6.128 -14.640 1.00 90.50 89 GLY A O 1
ATOM 688 N N . ALA A 1 90 ? 12.989 5.635 -12.465 1.00 95.69 90 ALA A N 1
ATOM 689 C CA . ALA A 1 90 ? 12.555 4.261 -12.666 1.00 95.69 90 ALA A CA 1
ATOM 690 C C . ALA A 1 90 ? 11.038 4.198 -12.866 1.00 95.69 90 ALA A C 1
ATOM 692 O O . ALA A 1 90 ? 10.289 4.962 -12.252 1.00 95.69 90 ALA A O 1
ATOM 693 N N . THR A 1 91 ? 10.588 3.250 -13.685 1.00 96.94 91 THR A N 1
ATOM 694 C CA . THR A 1 91 ? 9.165 2.939 -13.837 1.00 96.94 91 THR A CA 1
ATOM 695 C C . THR A 1 91 ? 8.929 1.439 -13.792 1.00 96.94 91 THR A C 1
ATOM 697 O O . THR A 1 91 ? 9.769 0.642 -14.216 1.00 96.94 91 THR A O 1
ATOM 700 N N . VAL A 1 92 ? 7.772 1.038 -13.284 1.00 97.56 92 VAL A N 1
ATOM 701 C CA . VAL A 1 92 ? 7.287 -0.337 -13.338 1.00 97.56 92 VAL A CA 1
ATOM 702 C C . VAL A 1 92 ? 5.827 -0.306 -13.758 1.00 97.56 92 VAL A C 1
ATOM 704 O O . VAL A 1 92 ? 5.057 0.503 -13.257 1.00 97.56 92 VAL A O 1
ATOM 707 N N . SER A 1 93 ? 5.451 -1.162 -14.701 1.00 97.94 93 SER A N 1
ATOM 708 C CA . SER A 1 93 ? 4.062 -1.375 -15.116 1.00 97.94 93 SER A CA 1
ATOM 709 C C . SER A 1 93 ? 3.800 -2.868 -15.136 1.00 97.94 93 SER A C 1
ATOM 711 O O . SER A 1 93 ? 4.554 -3.590 -15.784 1.00 97.94 93 SER A O 1
ATOM 713 N N . LEU A 1 94 ? 2.773 -3.317 -14.425 1.00 98.56 94 LEU A N 1
ATOM 714 C CA . LEU A 1 94 ? 2.378 -4.711 -14.291 1.00 98.56 94 LEU A CA 1
ATOM 715 C C . LEU A 1 94 ? 0.899 -4.879 -14.620 1.00 98.56 94 LEU A C 1
ATOM 717 O O . LEU A 1 94 ? 0.070 -4.084 -14.180 1.00 98.56 94 LEU A O 1
ATOM 721 N N . ASP A 1 95 ? 0.601 -5.982 -15.287 1.00 98.50 95 ASP A N 1
ATOM 722 C CA . ASP A 1 95 ? -0.721 -6.546 -15.492 1.00 98.50 95 ASP A CA 1
ATOM 723 C C . ASP A 1 95 ? -0.784 -7.912 -14.809 1.00 98.50 95 ASP A C 1
ATOM 725 O O . ASP A 1 95 ? 0.141 -8.728 -14.906 1.00 98.50 95 ASP A O 1
ATOM 729 N N . TYR A 1 96 ? -1.900 -8.164 -14.137 1.00 98.50 96 TYR A N 1
ATOM 730 C CA . TYR A 1 96 ? -2.160 -9.393 -13.405 1.00 98.50 96 TYR A CA 1
ATOM 731 C C . TYR A 1 96 ? -3.280 -10.173 -14.094 1.00 98.50 96 TYR A C 1
ATOM 733 O O . TYR A 1 96 ? -4.368 -9.652 -14.339 1.00 98.50 96 TYR A O 1
ATOM 741 N N . ARG A 1 97 ? -3.029 -11.449 -14.397 1.00 96.31 97 ARG A N 1
ATOM 742 C CA . ARG A 1 97 ? -4.002 -12.367 -15.005 1.00 96.31 97 ARG A CA 1
ATOM 743 C C . ARG A 1 97 ? -3.993 -13.697 -14.267 1.00 96.31 97 ARG A C 1
ATOM 745 O O . ARG A 1 97 ? -3.278 -14.632 -14.619 1.00 96.31 97 ARG A O 1
ATOM 752 N N . GLY A 1 98 ? -4.791 -13.781 -13.205 1.00 93.44 98 GLY A N 1
ATOM 753 C CA . GLY A 1 98 ? -4.848 -14.963 -12.346 1.00 93.44 98 GLY A CA 1
ATOM 754 C C . GLY A 1 98 ? -3.505 -15.227 -11.661 1.00 93.44 98 GLY A C 1
ATOM 755 O O . GLY A 1 98 ? -3.152 -14.542 -10.707 1.00 93.44 98 GLY A O 1
ATOM 756 N N . LEU A 1 99 ? -2.769 -16.231 -12.141 1.00 97.69 99 LEU A N 1
ATOM 757 C CA . LEU A 1 99 ? -1.439 -16.595 -11.635 1.00 97.69 99 LEU A CA 1
ATOM 758 C C . LEU A 1 99 ? -0.297 -16.031 -12.485 1.00 97.69 99 LEU A C 1
ATOM 760 O O . LEU A 1 99 ? 0.859 -16.358 -12.243 1.00 97.69 99 LEU A O 1
ATOM 764 N N . GLU A 1 100 ? -0.592 -15.228 -13.498 1.00 98.31 100 GLU A N 1
ATOM 765 C CA . GLU A 1 100 ? 0.417 -14.642 -14.372 1.00 98.31 100 GLU A CA 1
ATOM 766 C C . GLU A 1 100 ? 0.574 -13.158 -14.055 1.00 98.31 100 GLU A C 1
ATOM 768 O O . GLU A 1 100 ? -0.410 -12.422 -13.975 1.00 98.31 100 GLU A O 1
ATOM 773 N N . VAL A 1 101 ? 1.821 -12.730 -13.873 1.00 98.56 101 VAL A N 1
ATOM 774 C CA . VAL A 1 101 ? 2.195 -11.322 -13.752 1.00 98.56 101 VAL A CA 1
ATOM 775 C C . VAL A 1 101 ? 3.110 -10.987 -14.913 1.00 98.56 101 VAL A C 1
ATOM 777 O O . VAL A 1 101 ? 4.180 -11.582 -15.066 1.00 98.56 101 VAL A O 1
ATOM 780 N N . SER A 1 102 ? 2.693 -10.035 -15.734 1.00 98.38 102 SER A N 1
ATOM 781 C CA . SER A 1 102 ? 3.448 -9.587 -16.900 1.00 98.38 102 SER A CA 1
ATOM 782 C C . SER A 1 102 ? 3.602 -8.080 -16.891 1.00 98.38 102 SER A C 1
ATOM 784 O O . SER A 1 102 ? 2.749 -7.384 -16.355 1.00 98.38 102 SER A O 1
ATOM 786 N N . GLY A 1 103 ? 4.658 -7.553 -17.496 1.00 97.50 103 GLY A N 1
ATOM 787 C CA . GLY A 1 103 ? 4.838 -6.113 -17.546 1.00 97.50 103 GLY A CA 1
ATOM 788 C C . GLY A 1 103 ? 6.217 -5.678 -17.996 1.00 97.50 103 GLY A C 1
ATOM 789 O O . GLY A 1 103 ? 6.998 -6.470 -18.525 1.00 97.50 103 GLY A O 1
ATOM 790 N N . MET A 1 104 ? 6.522 -4.409 -17.750 1.00 97.38 104 MET A N 1
ATOM 791 C CA . MET A 1 104 ? 7.794 -3.784 -18.096 1.00 97.38 104 MET A CA 1
ATOM 792 C C . MET A 1 104 ? 8.355 -3.037 -16.892 1.00 97.38 104 MET A C 1
ATOM 794 O O . MET A 1 104 ? 7.621 -2.403 -16.134 1.00 97.38 104 MET A O 1
ATOM 798 N N . ARG A 1 105 ? 9.678 -3.073 -16.749 1.00 96.31 105 ARG A N 1
ATOM 799 C CA . ARG A 1 105 ? 10.423 -2.212 -15.831 1.00 96.31 105 ARG A CA 1
ATOM 800 C C . ARG A 1 105 ? 11.435 -1.382 -16.599 1.00 96.31 105 ARG A C 1
ATOM 802 O O . ARG A 1 105 ? 12.101 -1.903 -17.492 1.00 96.31 105 ARG A O 1
ATOM 809 N N . GLN A 1 106 ? 11.580 -0.128 -16.206 1.00 96.19 106 GLN A N 1
ATOM 810 C CA . GLN A 1 106 ? 12.637 0.764 -16.647 1.00 96.19 106 GLN A CA 1
ATOM 811 C C . GLN A 1 106 ? 13.488 1.164 -15.442 1.00 96.19 106 GLN A C 1
ATOM 813 O O . GLN A 1 106 ? 12.952 1.584 -14.418 1.00 96.19 106 GLN A O 1
ATOM 818 N N . THR A 1 107 ? 14.810 1.042 -15.547 1.00 95.00 107 THR A N 1
ATOM 819 C CA . THR A 1 107 ? 15.732 1.533 -14.511 1.00 95.00 107 THR A CA 1
ATOM 820 C C . THR A 1 107 ? 15.974 3.039 -14.662 1.00 95.00 107 THR A C 1
ATOM 822 O O . THR A 1 107 ? 15.741 3.583 -15.742 1.00 95.00 107 THR A O 1
ATOM 825 N N . PRO A 1 108 ? 16.526 3.728 -13.643 1.00 93.50 108 PRO A N 1
ATOM 826 C CA . PRO A 1 108 ? 16.874 5.148 -13.758 1.00 93.50 108 PRO A CA 1
ATOM 827 C C . PRO A 1 108 ? 17.849 5.466 -14.903 1.00 93.50 108 PRO A C 1
ATOM 829 O O . PRO A 1 108 ? 17.868 6.579 -15.414 1.00 93.50 108 PRO A O 1
ATOM 832 N N . GLN A 1 109 ? 18.655 4.487 -15.331 1.00 94.88 109 GLN A N 1
ATOM 833 C CA . GLN A 1 109 ? 19.584 4.608 -16.462 1.00 94.88 109 GLN A CA 1
ATOM 834 C C . GLN A 1 109 ? 18.897 4.431 -17.828 1.00 94.88 109 GLN A C 1
ATOM 836 O O . GLN A 1 109 ? 19.572 4.448 -18.852 1.00 94.88 109 GLN A O 1
ATOM 841 N N . GLY A 1 110 ? 17.576 4.227 -17.857 1.00 93.19 110 GLY A N 1
ATOM 842 C CA . GLY A 1 110 ? 16.797 4.027 -19.079 1.00 93.19 110 GLY A CA 1
ATOM 843 C C . GLY A 1 110 ? 16.783 2.587 -19.598 1.00 93.19 110 GLY A C 1
ATOM 844 O O . GLY A 1 110 ? 16.238 2.338 -20.669 1.00 93.19 110 GLY A O 1
ATOM 845 N N . ASN A 1 111 ? 17.343 1.620 -18.861 1.00 95.06 111 ASN A N 1
ATOM 846 C CA . ASN A 1 111 ? 17.299 0.219 -19.277 1.00 95.06 111 ASN A CA 1
ATOM 847 C C . ASN A 1 111 ? 15.886 -0.329 -19.102 1.00 95.06 111 ASN A C 1
ATOM 849 O O . ASN A 1 111 ? 15.381 -0.376 -17.981 1.00 95.06 111 ASN A O 1
ATOM 853 N N . VAL A 1 112 ? 15.283 -0.784 -20.195 1.00 96.44 112 VAL A N 1
ATOM 854 C CA . VAL A 1 112 ? 13.938 -1.362 -20.212 1.00 96.44 112 VAL A CA 1
ATOM 855 C C . VAL A 1 112 ? 14.032 -2.885 -20.304 1.00 96.44 112 VAL A C 1
ATOM 857 O O . VAL A 1 112 ? 14.790 -3.417 -21.112 1.00 96.44 112 VAL A O 1
ATOM 860 N N . GLY A 1 113 ? 13.254 -3.602 -19.493 1.00 95.25 113 GLY A N 1
ATOM 861 C CA . GLY A 1 113 ? 13.190 -5.061 -19.535 1.00 95.25 113 GLY A CA 1
ATOM 862 C C . GLY A 1 113 ? 11.818 -5.609 -19.145 1.00 95.25 113 GLY A C 1
ATOM 863 O O . GLY A 1 113 ? 11.101 -4.964 -18.376 1.00 95.25 113 GLY A O 1
ATOM 864 N N . PRO A 1 114 ? 11.442 -6.792 -19.656 1.00 96.81 114 PRO A N 1
ATOM 865 C CA . PRO A 1 114 ? 10.171 -7.411 -19.319 1.00 96.81 114 PRO A CA 1
ATOM 866 C C . PRO A 1 114 ? 10.184 -7.987 -17.900 1.00 96.81 114 PRO A C 1
ATOM 868 O O . PRO A 1 114 ? 11.216 -8.424 -17.385 1.00 96.81 114 PRO A O 1
ATOM 871 N N . ILE A 1 115 ? 9.003 -8.031 -17.294 1.00 96.50 115 ILE A N 1
ATOM 872 C CA . ILE A 1 115 ? 8.677 -8.85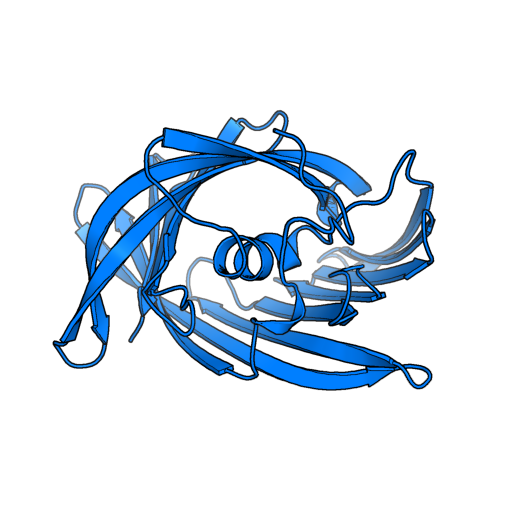3 -16.130 1.00 96.50 115 ILE A CA 1
ATOM 873 C C . ILE A 1 115 ? 7.683 -9.900 -16.622 1.00 96.50 115 ILE A C 1
ATOM 875 O O . ILE A 1 115 ? 6.664 -9.551 -17.208 1.00 96.50 115 ILE A O 1
ATOM 879 N N . GLN A 1 116 ? 7.993 -11.177 -16.416 1.00 97.06 116 GLN A N 1
ATOM 880 C CA . GLN A 1 116 ? 7.093 -12.295 -16.693 1.00 97.06 116 GLN A CA 1
ATOM 881 C C . GLN A 1 116 ? 7.288 -13.326 -15.591 1.00 97.06 116 GLN A C 1
ATOM 883 O O . GLN A 1 116 ? 8.348 -13.943 -15.492 1.00 97.06 116 GLN A O 1
ATOM 888 N N . VAL A 1 117 ? 6.287 -13.470 -14.730 1.00 97.94 117 VAL A N 1
ATOM 889 C CA . VAL A 1 117 ? 6.338 -14.363 -13.575 1.00 97.94 117 VAL A CA 1
ATOM 890 C C . VAL A 1 117 ? 5.052 -15.170 -13.518 1.00 97.94 117 VAL A C 1
ATOM 892 O O . VAL A 1 117 ? 3.956 -14.619 -13.589 1.00 97.94 117 VAL A O 1
ATOM 895 N N . ARG A 1 118 ? 5.194 -16.485 -13.358 1.00 98.06 118 ARG A N 1
ATOM 896 C CA . ARG A 1 118 ? 4.093 -17.377 -13.003 1.00 98.06 118 ARG A CA 1
ATOM 897 C C . ARG A 1 118 ? 4.130 -17.607 -11.497 1.00 98.06 118 ARG A C 1
ATOM 899 O O . ARG A 1 118 ? 5.153 -18.022 -10.963 1.00 98.06 118 ARG A O 1
ATOM 906 N N . LEU A 1 119 ? 3.028 -17.310 -10.829 1.00 97.62 119 LEU A N 1
ATOM 907 C CA . LEU A 1 119 ? 2.848 -17.488 -9.398 1.00 97.62 119 LEU A CA 1
ATOM 908 C C . LEU A 1 119 ? 2.386 -18.919 -9.104 1.00 97.62 119 LEU A C 1
ATOM 910 O O . LEU A 1 119 ? 1.560 -19.475 -9.827 1.00 97.62 119 LEU A O 1
ATOM 914 N N . ASP A 1 120 ? 2.844 -19.481 -7.989 1.00 96.50 120 ASP A N 1
ATOM 915 C CA . ASP A 1 120 ? 2.376 -20.795 -7.522 1.00 96.50 120 ASP A CA 1
ATOM 916 C C . ASP A 1 120 ? 0.986 -20.724 -6.865 1.00 96.50 120 ASP A C 1
ATOM 918 O O . ASP A 1 120 ? 0.313 -21.737 -6.679 1.00 96.50 120 ASP A O 1
ATOM 922 N N . ARG A 1 121 ? 0.551 -19.515 -6.491 1.00 95.69 121 ARG A N 1
ATOM 923 C CA . ARG A 1 121 ? -0.746 -19.225 -5.868 1.00 95.69 121 ARG A CA 1
ATOM 924 C C . ARG A 1 121 ? -1.158 -17.768 -6.091 1.00 95.69 121 ARG A C 1
ATOM 926 O O . ARG A 1 121 ? -0.280 -16.941 -6.346 1.00 95.69 121 ARG A O 1
ATOM 933 N N . PRO A 1 122 ? -2.453 -17.424 -5.947 1.00 96.94 122 PRO A N 1
ATOM 934 C CA . PRO A 1 122 ? -2.887 -16.034 -5.989 1.00 96.94 122 PRO A CA 1
ATOM 935 C C . PRO A 1 122 ? -2.170 -15.208 -4.917 1.00 96.94 122 PRO A C 1
ATOM 937 O O . PRO A 1 122 ? -2.060 -15.637 -3.764 1.00 96.94 122 PRO A O 1
ATOM 940 N N . ALA A 1 123 ? -1.704 -14.025 -5.301 1.00 97.94 123 ALA A N 1
ATOM 941 C CA . ALA A 1 123 ? -1.052 -13.073 -4.416 1.00 97.94 123 ALA A CA 1
ATOM 942 C C . ALA A 1 123 ? -1.668 -11.689 -4.616 1.00 97.94 123 ALA A C 1
ATOM 944 O O . ALA A 1 123 ? -2.116 -11.346 -5.710 1.00 97.94 123 ALA A O 1
ATOM 945 N N . PHE A 1 124 ? -1.680 -10.896 -3.553 1.00 98.44 124 PHE A N 1
ATOM 946 C CA . PHE A 1 124 ? -2.014 -9.482 -3.643 1.00 98.44 124 PHE A CA 1
ATOM 947 C C . PHE A 1 124 ? -0.900 -8.718 -4.362 1.00 98.44 124 PHE A C 1
ATOM 949 O O . PHE A 1 124 ? 0.234 -9.185 -4.439 1.00 98.44 124 PHE A O 1
ATOM 956 N N . ASP A 1 125 ? -1.185 -7.514 -4.837 1.00 98.19 125 ASP A N 1
ATOM 957 C CA . ASP A 1 125 ? -0.124 -6.576 -5.201 1.00 98.19 125 ASP A CA 1
ATOM 958 C C . ASP A 1 125 ? 0.481 -5.976 -3.917 1.00 98.19 125 ASP A C 1
ATOM 960 O O . ASP A 1 125 ? -0.261 -5.576 -3.014 1.00 98.19 125 ASP A O 1
ATOM 964 N N . ALA A 1 126 ? 1.810 -5.910 -3.797 1.00 96.62 126 ALA A N 1
ATOM 965 C CA . ALA A 1 126 ? 2.466 -5.386 -2.592 1.00 96.62 126 ALA A CA 1
ATOM 966 C C . ALA A 1 126 ? 2.048 -3.944 -2.247 1.00 96.62 126 ALA A C 1
ATOM 968 O O . ALA A 1 126 ? 1.947 -3.608 -1.067 1.00 96.62 126 ALA A O 1
ATOM 969 N N . HIS A 1 127 ? 1.725 -3.111 -3.243 1.00 95.62 127 HIS A N 1
ATOM 970 C CA . HIS A 1 127 ? 1.237 -1.747 -3.025 1.00 95.62 127 HIS A CA 1
ATOM 971 C C . HIS A 1 127 ? -0.232 -1.681 -2.579 1.00 95.62 127 HIS A C 1
ATOM 973 O O . HIS A 1 127 ? -0.701 -0.619 -2.172 1.00 95.62 127 HIS A O 1
ATOM 979 N N . SER A 1 128 ? -0.964 -2.797 -2.588 1.00 97.56 128 SER A N 1
ATOM 980 C CA . SER A 1 128 ? -2.338 -2.876 -2.068 1.00 97.56 128 SER A CA 1
ATOM 981 C C . SER A 1 128 ? -2.423 -3.243 -0.580 1.00 97.56 128 SER A C 1
ATOM 983 O O . SER A 1 128 ? -3.498 -3.145 0.012 1.00 97.56 128 SER A O 1
ATOM 985 N N . VAL A 1 129 ? -1.311 -3.619 0.067 1.00 96.81 129 VAL A N 1
ATOM 986 C CA . VAL A 1 129 ? -1.307 -4.106 1.463 1.00 96.81 129 VAL A CA 1
ATOM 987 C C . VAL A 1 129 ? -1.932 -3.094 2.422 1.00 96.81 129 VAL A C 1
ATOM 989 O O . VAL A 1 129 ? -2.782 -3.460 3.228 1.00 96.81 129 VAL A O 1
ATOM 992 N N . GLU A 1 130 ? -1.619 -1.807 2.283 1.00 95.88 130 GLU A N 1
ATOM 993 C CA . GLU A 1 130 ? -2.200 -0.741 3.113 1.00 95.88 130 GLU A CA 1
ATOM 994 C C . GLU A 1 130 ? -3.725 -0.623 2.990 1.00 95.88 130 GLU A C 1
ATOM 996 O O . GLU A 1 130 ? -4.391 -0.230 3.948 1.00 95.88 130 GLU A O 1
ATOM 1001 N N . MET A 1 131 ? -4.290 -0.964 1.831 1.00 97.50 131 MET A N 1
ATOM 1002 C CA . MET A 1 131 ? -5.739 -1.024 1.630 1.00 97.50 131 MET A CA 1
ATOM 1003 C C . MET A 1 131 ? -6.328 -2.275 2.294 1.00 97.50 131 MET A C 1
ATOM 1005 O O . MET A 1 131 ? -7.364 -2.191 2.951 1.00 97.50 131 MET A O 1
ATOM 1009 N N . ILE A 1 132 ? -5.645 -3.420 2.176 1.00 97.06 132 ILE A N 1
ATOM 1010 C CA . ILE A 1 132 ? -6.054 -4.695 2.785 1.00 97.06 132 ILE A CA 1
ATOM 1011 C C . ILE A 1 132 ? -6.115 -4.562 4.306 1.00 97.06 132 ILE A C 1
ATOM 1013 O O . ILE A 1 132 ? -7.097 -4.979 4.916 1.00 97.06 132 ILE A O 1
ATOM 1017 N N . LEU A 1 133 ? -5.121 -3.928 4.936 1.00 96.62 133 LEU A N 1
ATOM 1018 C CA . LEU A 1 133 ? -5.104 -3.760 6.392 1.00 96.62 133 LEU A CA 1
ATOM 1019 C C . LEU A 1 133 ? -6.338 -3.003 6.922 1.00 96.62 133 LEU A C 1
ATOM 1021 O O . LEU A 1 133 ? -6.794 -3.288 8.028 1.00 96.62 133 LEU A O 1
ATOM 1025 N N . ARG A 1 134 ? -6.918 -2.087 6.131 1.00 96.06 134 ARG A N 1
ATOM 1026 C CA . ARG A 1 134 ? -8.147 -1.341 6.478 1.00 96.06 134 ARG A CA 1
ATOM 1027 C C . ARG A 1 134 ? -9.410 -2.207 6.416 1.00 96.06 134 ARG A C 1
ATOM 1029 O O . ARG A 1 134 ? -10.426 -1.860 7.010 1.00 96.06 134 ARG A O 1
ATOM 1036 N N . LEU A 1 135 ? -9.356 -3.333 5.711 1.00 95.06 135 LEU A N 1
ATOM 1037 C CA . LEU A 1 135 ? -10.459 -4.287 5.575 1.00 95.06 135 LEU A CA 1
ATOM 1038 C C . LEU A 1 135 ? -10.419 -5.398 6.624 1.00 95.06 135 LEU A C 1
ATOM 1040 O O . LEU A 1 135 ? -11.429 -6.063 6.862 1.00 95.06 135 LEU A O 1
ATOM 1044 N N . MET A 1 136 ? -9.258 -5.617 7.244 1.00 92.19 136 MET A N 1
ATOM 1045 C CA . MET A 1 136 ? -9.077 -6.707 8.192 1.00 92.19 136 MET A CA 1
ATOM 1046 C C . MET A 1 136 ? -9.952 -6.521 9.442 1.00 92.19 136 MET A C 1
ATOM 1048 O O . MET A 1 136 ? -10.150 -5.396 9.910 1.00 92.19 136 MET A O 1
ATOM 1052 N N . PRO A 1 137 ? -10.447 -7.616 10.046 1.00 88.19 137 PRO A N 1
ATOM 1053 C CA . PRO A 1 137 ? -11.138 -7.574 11.329 1.00 88.19 137 PRO A CA 1
ATOM 1054 C C . PRO A 1 137 ? -10.124 -7.341 12.463 1.00 88.19 137 PRO A C 1
ATOM 1056 O O . PRO A 1 137 ? -9.735 -8.252 13.196 1.00 88.19 137 PRO A O 1
ATOM 1059 N N . LEU A 1 138 ? -9.643 -6.101 12.576 1.00 91.50 138 LEU A N 1
ATOM 1060 C CA . LEU A 1 138 ? -8.619 -5.711 13.541 1.00 91.50 138 LEU A CA 1
ATOM 1061 C C . LEU A 1 138 ? -9.125 -5.907 14.973 1.00 91.50 138 LEU A C 1
ATOM 1063 O O . LEU A 1 138 ? -10.130 -5.331 15.390 1.00 91.50 138 LEU A O 1
ATOM 1067 N N . SER A 1 139 ? -8.406 -6.735 15.721 1.00 90.75 139 SER A N 1
ATOM 1068 C CA . SER A 1 139 ? -8.663 -7.022 17.127 1.00 90.75 139 SER A CA 1
ATOM 1069 C C . SER A 1 139 ? -7.360 -7.427 17.812 1.00 90.75 139 SER A C 1
ATOM 1071 O O . SER A 1 139 ? -6.429 -7.911 17.170 1.00 90.75 139 SER A O 1
ATOM 1073 N N . GLN A 1 140 ? -7.255 -7.157 19.111 1.00 89.44 140 GLN A N 1
ATOM 1074 C CA . GLN A 1 140 ? -6.003 -7.320 19.849 1.00 89.44 140 GLN A CA 1
ATOM 1075 C C . GLN A 1 140 ? -5.492 -8.766 19.796 1.00 89.44 140 GLN A C 1
ATOM 1077 O O . GLN A 1 140 ? -6.257 -9.704 20.008 1.00 89.44 140 GLN A O 1
ATOM 1082 N N . GLY A 1 141 ? -4.191 -8.932 19.534 1.00 86.31 141 GLY A N 1
ATOM 1083 C CA . GLY A 1 141 ? -3.532 -10.241 19.501 1.00 86.31 141 GLY A CA 1
ATOM 1084 C C . GLY A 1 141 ? -3.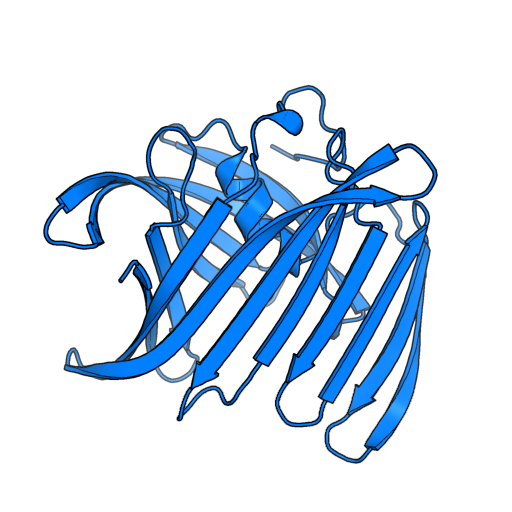754 -11.038 18.213 1.00 86.31 141 GLY A C 1
ATOM 1085 O O . GLY A 1 141 ? -3.217 -12.137 18.085 1.00 86.31 141 GLY A O 1
ATOM 1086 N N . TYR A 1 142 ? -4.506 -10.510 17.243 1.00 90.38 142 TYR A N 1
ATOM 1087 C CA . TYR A 1 142 ? -4.685 -11.179 15.958 1.00 90.38 142 TYR A CA 1
ATOM 1088 C C . TYR A 1 142 ? -3.438 -11.066 15.085 1.00 90.38 142 TYR A C 1
ATOM 1090 O O . TYR A 1 142 ? -2.816 -10.006 14.991 1.00 90.38 142 TYR A O 1
ATOM 1098 N N . SER A 1 143 ? -3.121 -12.162 14.393 1.00 94.38 143 SER A N 1
ATOM 1099 C CA . SER A 1 143 ? -2.036 -12.213 13.422 1.00 94.38 143 SER A CA 1
ATOM 1100 C C . SER A 1 143 ? -2.422 -12.971 12.151 1.00 94.38 143 SER A C 1
ATOM 1102 O O . SER A 1 143 ? -3.019 -14.059 12.172 1.00 94.38 143 SER A O 1
ATOM 1104 N N . TYR A 1 144 ? -2.042 -12.384 11.021 1.00 94.50 144 TYR A N 1
ATOM 1105 C CA . TYR A 1 144 ? -2.346 -12.859 9.680 1.00 94.50 144 TYR A CA 1
ATOM 1106 C C . TYR A 1 144 ? -1.060 -12.988 8.864 1.00 94.50 144 TYR A C 1
ATOM 1108 O O . TYR A 1 144 ? -0.054 -12.368 9.181 1.00 94.50 144 TYR A O 1
ATOM 1116 N N . MET A 1 145 ? -1.101 -13.784 7.805 1.00 96.69 145 MET A N 1
ATOM 1117 C CA . MET A 1 145 ? -0.087 -13.791 6.758 1.00 96.69 145 MET A CA 1
ATOM 1118 C C . MET A 1 145 ? -0.763 -13.448 5.439 1.00 96.69 145 MET A C 1
ATOM 1120 O O . MET A 1 145 ? -1.881 -13.911 5.193 1.00 96.69 145 MET A O 1
ATOM 1124 N N . LEU A 1 146 ? -0.090 -12.654 4.616 1.00 96.38 146 LEU A N 1
ATOM 1125 C CA . LEU A 1 146 ? -0.554 -12.236 3.298 1.00 96.38 146 LEU A CA 1
ATOM 1126 C C . LEU A 1 146 ? 0.526 -12.572 2.260 1.00 96.38 146 LEU A C 1
ATOM 1128 O O . LEU A 1 146 ? 1.661 -12.125 2.432 1.00 96.38 146 LEU A O 1
ATOM 1132 N N . PRO A 1 147 ? 0.207 -13.308 1.182 1.00 97.31 147 PRO A N 1
ATOM 1133 C CA . PRO A 1 147 ? 1.098 -13.427 0.039 1.00 97.31 147 PRO A CA 1
ATOM 1134 C C . PRO A 1 147 ? 0.947 -12.181 -0.840 1.00 97.31 147 PRO A C 1
ATOM 1136 O O . PRO A 1 147 ? -0.153 -11.891 -1.317 1.00 97.31 147 PRO A O 1
ATOM 1139 N N . ALA A 1 148 ? 2.032 -11.449 -1.080 1.00 97.56 148 ALA A N 1
ATOM 1140 C CA . ALA A 1 148 ? 2.016 -10.266 -1.936 1.00 97.56 148 ALA A CA 1
ATOM 1141 C C . ALA A 1 148 ? 3.153 -10.284 -2.960 1.00 97.56 148 ALA A C 1
ATOM 1143 O O . ALA A 1 148 ? 4.316 -10.484 -2.613 1.00 97.56 148 ALA A O 1
ATOM 1144 N N . PHE A 1 149 ? 2.833 -10.056 -4.230 1.00 97.69 149 PHE A N 1
ATOM 1145 C CA . PHE A 1 149 ? 3.816 -9.914 -5.290 1.00 97.69 149 PHE A CA 1
ATOM 1146 C C . PHE A 1 149 ? 4.537 -8.571 -5.167 1.00 97.69 149 PHE A C 1
ATOM 1148 O O . PHE A 1 149 ? 3.923 -7.506 -5.234 1.00 97.69 149 PHE A O 1
ATOM 1155 N N . HIS A 1 150 ? 5.855 -8.623 -4.991 1.00 94.94 150 HIS A N 1
ATOM 1156 C CA . HIS A 1 150 ? 6.706 -7.448 -4.890 1.00 94.94 150 HIS A CA 1
ATOM 1157 C C . HIS A 1 150 ? 7.389 -7.182 -6.231 1.00 94.94 150 HIS A C 1
ATOM 1159 O O . HIS A 1 150 ? 8.387 -7.821 -6.577 1.00 94.94 150 HIS A O 1
ATOM 1165 N N . ALA A 1 151 ? 6.891 -6.183 -6.957 1.00 92.44 151 ALA A N 1
ATOM 1166 C CA . ALA A 1 151 ? 7.324 -5.846 -8.309 1.00 92.44 151 ALA A CA 1
ATOM 1167 C C . ALA A 1 151 ? 8.848 -5.676 -8.453 1.00 92.44 151 ALA A C 1
ATOM 1169 O O . ALA A 1 151 ? 9.461 -6.252 -9.351 1.00 92.44 151 ALA A O 1
ATOM 1170 N N . GLY A 1 152 ? 9.485 -4.965 -7.513 1.00 87.50 152 GLY A N 1
ATOM 1171 C CA . GLY A 1 152 ? 10.934 -4.726 -7.540 1.00 87.50 152 GLY A CA 1
ATOM 1172 C C . GLY A 1 152 ? 11.796 -5.983 -7.362 1.00 87.50 152 GLY A C 1
ATOM 1173 O O . GLY A 1 152 ? 12.943 -6.001 -7.797 1.00 87.50 152 GLY A O 1
ATOM 1174 N N . LEU A 1 153 ? 11.244 -7.043 -6.763 1.00 90.19 153 LEU A N 1
ATOM 1175 C CA . LEU A 1 153 ? 11.935 -8.320 -6.548 1.00 90.19 153 LEU A CA 1
ATOM 1176 C C . LEU A 1 153 ? 11.439 -9.412 -7.504 1.00 90.19 153 LEU A C 1
ATOM 1178 O O . LEU A 1 153 ? 12.010 -10.496 -7.521 1.00 90.19 153 LEU A O 1
ATOM 1182 N N . ALA A 1 154 ? 10.383 -9.133 -8.277 1.00 92.62 154 ALA A N 1
ATOM 1183 C CA . ALA A 1 154 ? 9.712 -10.080 -9.161 1.00 92.62 154 ALA A CA 1
ATOM 1184 C C . ALA A 1 154 ? 9.360 -11.419 -8.476 1.00 92.62 154 ALA A C 1
ATOM 1186 O O . ALA A 1 154 ? 9.483 -12.484 -9.076 1.00 92.62 154 ALA A O 1
ATOM 1187 N N . GLN A 1 155 ? 8.927 -11.372 -7.212 1.00 94.31 155 GLN A N 1
ATOM 1188 C CA . GLN A 1 155 ? 8.591 -12.562 -6.424 1.00 94.31 155 GLN A CA 1
ATOM 1189 C C . GLN A 1 155 ? 7.459 -12.285 -5.433 1.00 94.31 155 GLN A C 1
ATOM 1191 O O . GLN A 1 155 ? 7.212 -11.137 -5.058 1.00 94.31 155 GLN A O 1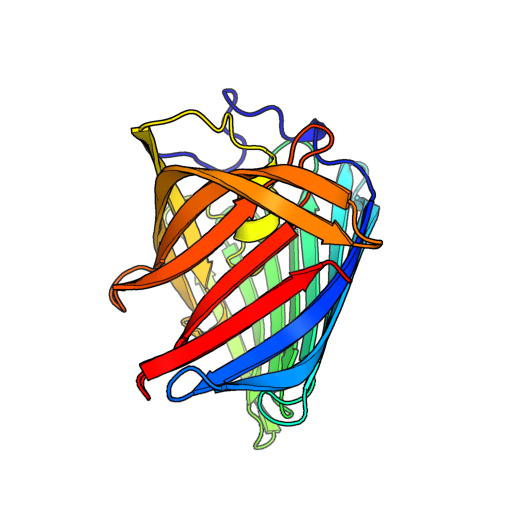
ATOM 1196 N N . VAL A 1 156 ? 6.812 -13.352 -4.961 1.00 96.38 156 VAL A N 1
ATOM 1197 C CA . VAL A 1 156 ? 5.858 -13.280 -3.848 1.00 96.38 156 VAL A CA 1
ATOM 1198 C C . VAL A 1 156 ? 6.619 -13.220 -2.526 1.00 96.38 156 VAL A C 1
ATOM 1200 O O . VAL A 1 156 ? 7.521 -14.019 -2.276 1.00 96.38 156 VAL A O 1
ATOM 1203 N N . LEU A 1 157 ? 6.243 -12.268 -1.680 1.00 95.75 157 LEU A N 1
ATOM 1204 C CA . LEU A 1 157 ? 6.671 -12.162 -0.295 1.00 95.75 157 LEU A CA 1
ATOM 1205 C C . LEU A 1 157 ? 5.532 -12.595 0.623 1.00 95.75 157 LEU A C 1
ATOM 1207 O O . LEU A 1 157 ? 4.381 -12.214 0.414 1.00 95.75 157 LEU A O 1
ATOM 1211 N N . GLU A 1 158 ? 5.879 -13.326 1.677 1.00 95.75 158 GLU A N 1
ATOM 1212 C CA . GLU A 1 158 ? 4.985 -13.506 2.815 1.00 95.75 158 GLU A CA 1
ATOM 1213 C C . GLU A 1 158 ? 5.122 -12.300 3.736 1.00 95.75 158 GLU A C 1
ATOM 1215 O O . GLU A 1 158 ? 6.220 -11.977 4.196 1.00 95.75 158 GLU A O 1
ATOM 1220 N N . ILE A 1 159 ? 4.001 -11.642 3.999 1.00 96.69 159 ILE A N 1
ATOM 1221 C CA . ILE A 1 159 ? 3.922 -10.519 4.924 1.00 96.69 159 ILE A CA 1
ATOM 1222 C C . ILE A 1 159 ? 3.215 -11.008 6.175 1.00 96.69 159 ILE A C 1
ATOM 1224 O O . ILE A 1 159 ? 2.031 -11.355 6.125 1.00 96.69 159 ILE A O 1
ATOM 1228 N N . THR A 1 160 ? 3.922 -11.016 7.298 1.00 96.81 160 THR A N 1
ATOM 1229 C CA . THR A 1 160 ? 3.310 -11.279 8.601 1.00 96.81 160 THR A CA 1
ATOM 1230 C C . THR A 1 160 ? 2.685 -9.991 9.104 1.00 96.81 160 THR A C 1
ATOM 1232 O O . THR A 1 160 ? 3.345 -8.962 9.151 1.00 96.81 160 THR A O 1
ATOM 1235 N N . VAL A 1 161 ? 1.418 -10.042 9.492 1.00 96.94 161 VAL A N 1
ATOM 1236 C CA . VAL A 1 161 ? 0.658 -8.927 10.056 1.00 96.94 161 VAL A CA 1
ATOM 1237 C C . VAL A 1 161 ? 0.339 -9.253 11.510 1.00 96.94 161 VAL A C 1
ATOM 1239 O O . VAL A 1 161 ? -0.122 -10.357 11.801 1.00 96.94 161 VAL A O 1
ATOM 1242 N N . ALA A 1 162 ? 0.531 -8.305 12.421 1.00 96.81 162 ALA A N 1
ATOM 1243 C CA . ALA A 1 162 ? 0.190 -8.447 13.833 1.00 96.81 162 ALA A CA 1
ATOM 1244 C C . ALA A 1 162 ? -0.515 -7.193 14.360 1.00 96.81 162 ALA A C 1
ATOM 1246 O O . ALA A 1 162 ? -0.032 -6.078 14.179 1.00 96.81 162 ALA A O 1
ATOM 1247 N N . VAL A 1 163 ? -1.648 -7.370 15.041 1.00 96.75 163 VAL A N 1
ATOM 1248 C CA . VAL A 1 163 ? -2.340 -6.288 15.755 1.00 96.75 163 VAL A CA 1
ATOM 1249 C C . VAL A 1 163 ? -1.796 -6.220 17.177 1.00 96.75 163 VAL A C 1
ATOM 1251 O O . VAL A 1 163 ? -2.130 -7.051 18.027 1.00 96.75 163 VAL A O 1
ATOM 1254 N N . THR A 1 164 ? -0.946 -5.232 17.435 1.00 96.00 164 THR A N 1
ATOM 1255 C CA . THR A 1 164 ? -0.138 -5.165 18.661 1.00 96.00 164 THR A CA 1
ATOM 1256 C C . THR A 1 164 ? -0.744 -4.298 19.753 1.00 96.00 164 THR A C 1
ATOM 1258 O O . THR A 1 164 ? -0.352 -4.410 20.911 1.00 96.00 164 THR A O 1
ATOM 1261 N N . GLY A 1 165 ? -1.735 -3.468 19.429 1.00 95.25 165 GLY A N 1
ATOM 1262 C CA . GLY A 1 165 ? -2.394 -2.653 20.439 1.00 95.25 165 GLY A CA 1
ATOM 1263 C C . GLY A 1 165 ? -3.373 -1.637 19.879 1.00 95.25 165 GLY A C 1
ATOM 1264 O O . GLY A 1 165 ? -3.799 -1.709 18.725 1.00 95.25 165 GLY A O 1
ATOM 1265 N N . ARG A 1 166 ? -3.729 -0.681 20.735 1.00 95.25 166 ARG A N 1
ATOM 1266 C CA . ARG A 1 166 ? -4.560 0.478 20.408 1.00 95.25 166 ARG A CA 1
ATOM 1267 C C . ARG A 1 166 ? -3.929 1.731 20.985 1.00 95.25 166 ARG A C 1
ATOM 1269 O O . ARG A 1 166 ? -3.316 1.674 22.047 1.00 95.25 166 ARG A O 1
ATOM 1276 N N . GLN A 1 167 ? -4.102 2.847 20.294 1.00 94.81 167 GLN A N 1
ATOM 1277 C CA . GLN A 1 167 ? -3.589 4.143 20.715 1.00 94.81 167 GLN A CA 1
ATOM 1278 C C . GLN A 1 167 ? -4.492 5.261 20.189 1.00 94.81 167 GLN A C 1
ATOM 1280 O O . GLN A 1 167 ? -5.038 5.14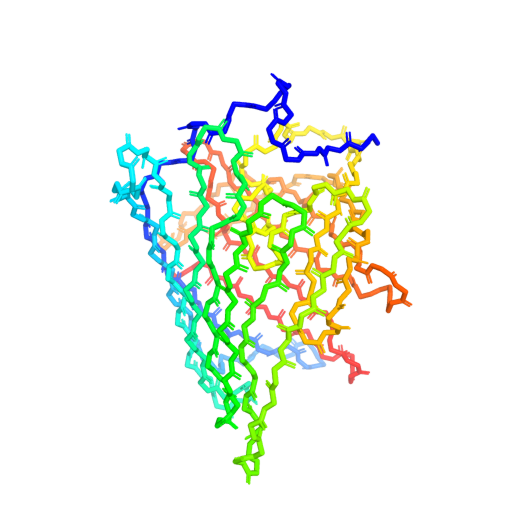4 19.094 1.00 94.81 167 GLN A O 1
ATOM 1285 N N . GLU A 1 168 ? -4.620 6.349 20.948 1.00 94.62 168 GLU A N 1
ATOM 1286 C CA . GLU A 1 168 ? -5.193 7.603 20.450 1.00 94.62 168 GLU A CA 1
ATOM 1287 C C . GLU A 1 168 ? -4.191 8.301 19.523 1.00 94.62 168 GLU A C 1
ATOM 1289 O O . GLU A 1 168 ? -3.047 8.566 19.904 1.00 94.62 168 GLU A O 1
ATOM 1294 N N . VAL A 1 169 ? -4.606 8.579 18.288 1.00 92.25 169 VAL A N 1
ATOM 1295 C CA . VAL A 1 169 ? -3.751 9.175 17.253 1.00 92.25 169 VAL A CA 1
ATOM 1296 C C . VAL A 1 169 ? -4.408 10.429 16.700 1.00 92.25 169 VAL A C 1
ATOM 1298 O O . VAL A 1 169 ? -5.627 10.496 16.547 1.00 92.25 169 VAL A O 1
ATOM 1301 N N . HIS A 1 170 ? -3.591 11.424 16.365 1.00 86.88 170 HIS A N 1
ATOM 1302 C CA . HIS A 1 170 ? -4.055 12.617 15.669 1.00 86.88 170 HIS A CA 1
ATOM 1303 C C . HIS A 1 170 ? -4.571 12.257 14.268 1.00 86.88 170 HIS A C 1
ATOM 1305 O O . HIS A 1 170 ? -3.865 11.640 13.474 1.00 86.88 170 HIS A O 1
ATOM 1311 N N . ALA A 1 171 ? -5.799 12.670 13.962 1.00 82.31 171 ALA A N 1
ATOM 1312 C CA . ALA A 1 171 ? -6.468 12.452 12.680 1.00 82.31 171 ALA A CA 1
ATOM 1313 C C . ALA A 1 171 ? -6.654 13.763 11.892 1.00 82.31 171 ALA A C 1
ATOM 1315 O O . ALA A 1 171 ? -7.659 13.924 11.194 1.00 82.31 171 ALA A O 1
ATOM 1316 N N . GLY A 1 172 ? -5.717 14.704 12.055 1.00 78.19 172 GLY A N 1
ATOM 1317 C CA . GLY A 1 172 ? -5.788 16.067 11.523 1.00 78.19 172 GLY A CA 1
ATOM 1318 C C . GLY A 1 172 ? -6.642 17.022 12.374 1.00 78.19 172 GLY A C 1
ATOM 1319 O O . GLY A 1 172 ? -7.471 16.604 13.189 1.00 78.19 172 GLY A O 1
ATOM 1320 N N . ARG A 1 173 ? -6.429 18.335 12.195 1.00 74.94 173 ARG A N 1
ATOM 1321 C CA . ARG A 1 173 ? -7.222 19.438 12.802 1.00 74.94 173 ARG A CA 1
ATOM 1322 C C . ARG A 1 173 ? -7.429 19.353 14.328 1.00 74.94 173 ARG A C 1
ATOM 1324 O O . ARG A 1 173 ? -8.481 19.731 14.835 1.00 74.94 173 ARG A O 1
ATOM 1331 N N . GLY A 1 174 ? -6.445 18.829 15.061 1.00 76.56 174 GLY A N 1
ATOM 1332 C CA . GLY A 1 174 ? -6.504 18.687 16.524 1.00 76.56 174 GLY A CA 1
ATOM 1333 C C . GLY A 1 174 ? -7.431 17.576 17.036 1.00 76.56 174 GLY A C 1
ATOM 1334 O O . GLY A 1 174 ? -7.598 17.435 18.245 1.00 76.56 174 GLY A O 1
ATOM 1335 N N . ARG A 1 175 ? -8.024 16.766 16.150 1.00 84.38 175 ARG A N 1
ATOM 1336 C CA . ARG A 1 175 ? -8.859 15.623 16.533 1.00 84.38 175 ARG A CA 1
ATOM 1337 C C . ARG A 1 175 ? -7.980 14.423 16.878 1.00 84.38 175 ARG A C 1
ATOM 1339 O O . ARG A 1 175 ? -7.127 14.046 16.075 1.00 84.38 175 ARG A O 1
ATOM 1346 N N . GLN A 1 176 ? -8.238 13.789 18.017 1.00 90.00 176 GLN A N 1
ATOM 1347 C CA . GLN A 1 176 ? -7.705 12.466 18.345 1.00 90.00 176 GLN A CA 1
ATOM 1348 C C . GLN A 1 176 ? -8.781 11.406 18.131 1.00 90.00 176 GLN A C 1
ATOM 1350 O O . GLN A 1 176 ? -9.963 11.662 18.373 1.00 90.00 176 GLN A O 1
ATOM 1355 N N . VAL A 1 177 ? -8.375 10.252 17.610 1.00 91.62 177 VAL A N 1
ATOM 1356 C CA . VAL A 1 177 ? -9.257 9.100 17.431 1.00 91.62 177 VAL A CA 1
ATOM 1357 C C . VAL A 1 177 ? -8.541 7.812 17.842 1.00 91.62 177 VAL A C 1
ATOM 1359 O O . VAL A 1 177 ? -7.329 7.686 17.615 1.00 91.62 177 VAL A O 1
ATOM 1362 N N . PRO A 1 178 ? -9.282 6.814 18.354 1.00 93.94 178 PRO A N 1
ATOM 1363 C CA . PRO A 1 178 ? -8.720 5.507 18.633 1.00 93.94 178 PRO A CA 1
ATOM 1364 C C . PRO A 1 178 ? -8.303 4.830 17.327 1.00 93.94 178 PRO A C 1
ATOM 1366 O O . PRO A 1 178 ? -9.095 4.707 16.387 1.00 93.94 178 PRO A O 1
ATOM 1369 N N . ALA A 1 179 ? -7.073 4.329 17.299 1.00 96.25 179 ALA A N 1
ATOM 1370 C CA . ALA A 1 179 ? -6.509 3.587 16.185 1.00 96.25 179 ALA A CA 1
ATOM 1371 C C . ALA A 1 179 ? -5.951 2.240 16.650 1.00 96.25 179 ALA A C 1
ATOM 1373 O O . ALA A 1 179 ? -5.384 2.120 17.738 1.00 96.25 179 ALA A O 1
ATOM 1374 N N . TRP A 1 180 ? -6.093 1.220 15.810 1.00 97.06 180 TRP A N 1
ATOM 1375 C CA . TRP A 1 180 ? -5.385 -0.046 15.962 1.00 97.06 180 TRP A CA 1
ATOM 1376 C C . TRP A 1 180 ? -3.943 0.107 15.500 1.00 97.06 180 TRP A C 1
ATOM 1378 O O . TRP A 1 180 ? -3.706 0.647 14.422 1.00 97.06 180 TRP A O 1
ATOM 1388 N N . ILE A 1 181 ? -3.003 -0.407 16.289 1.00 97.06 181 ILE A N 1
ATOM 1389 C CA . ILE A 1 181 ? -1.596 -0.516 15.906 1.00 97.06 181 ILE A CA 1
ATOM 1390 C C . ILE A 1 181 ? -1.411 -1.857 15.206 1.00 97.06 181 ILE A C 1
ATOM 1392 O O . ILE A 1 181 ? -1.660 -2.913 15.793 1.00 97.06 181 ILE A O 1
ATOM 1396 N N . VAL A 1 182 ? -0.986 -1.806 13.950 1.00 97.56 182 VAL A N 1
ATOM 1397 C CA . VAL A 1 182 ? -0.781 -2.971 13.093 1.00 97.56 182 VAL A CA 1
ATOM 1398 C C . VAL A 1 182 ? 0.657 -2.967 12.603 1.00 97.56 182 VAL A C 1
ATOM 1400 O O . VAL A 1 182 ? 1.085 -2.020 11.954 1.00 97.56 182 VAL A O 1
ATOM 1403 N N . GLN A 1 183 ? 1.411 -4.016 12.907 1.00 97.12 183 GLN A N 1
ATOM 1404 C CA . GLN A 1 183 ? 2.772 -4.199 12.417 1.00 97.12 183 GLN A CA 1
ATOM 1405 C C . GLN A 1 183 ? 2.783 -5.190 11.263 1.00 97.12 183 GLN A C 1
ATOM 1407 O O . GLN A 1 183 ? 2.102 -6.214 11.318 1.00 97.12 183 GLN A O 1
ATOM 1412 N N . THR A 1 184 ? 3.562 -4.887 10.232 1.00 97.06 184 THR A N 1
ATOM 1413 C CA . THR A 1 184 ? 3.846 -5.803 9.130 1.00 97.06 184 THR A CA 1
ATOM 1414 C C . THR A 1 184 ? 5.329 -6.103 9.069 1.00 97.06 184 THR A C 1
ATOM 1416 O O . THR A 1 184 ? 6.128 -5.169 9.123 1.00 97.06 184 THR A O 1
ATOM 1419 N N . GLU A 1 185 ? 5.680 -7.362 8.868 1.00 95.62 185 GLU A N 1
ATOM 1420 C CA . GLU A 1 185 ? 7.043 -7.826 8.640 1.00 95.62 185 GLU A CA 1
ATOM 1421 C C . GLU A 1 185 ? 7.146 -8.435 7.240 1.00 95.62 185 GLU A C 1
ATOM 1423 O O . GLU A 1 185 ? 6.345 -9.300 6.876 1.00 95.62 185 GLU A O 1
ATOM 1428 N N . TRP A 1 186 ? 8.105 -7.962 6.442 1.00 92.56 186 TRP A N 1
ATOM 1429 C CA . TRP A 1 186 ? 8.166 -8.241 5.006 1.00 92.56 186 TRP A CA 1
ATOM 1430 C C . TRP A 1 186 ? 9.232 -9.280 4.650 1.00 92.56 186 TRP A C 1
ATOM 1432 O O . TRP A 1 186 ? 10.409 -8.955 4.483 1.00 92.56 186 TRP A O 1
ATOM 1442 N N . GLY A 1 187 ? 8.808 -10.529 4.440 1.00 83.94 187 GLY A N 1
ATOM 1443 C CA . GLY A 1 187 ? 9.653 -11.598 3.908 1.00 83.94 187 GLY A CA 1
ATOM 1444 C C . GLY A 1 187 ? 11.011 -11.736 4.610 1.00 83.94 187 GLY A C 1
ATOM 1445 O O . GLY A 1 187 ? 11.123 -11.627 5.826 1.00 83.94 187 GLY A O 1
ATOM 1446 N N . ARG A 1 188 ? 12.069 -11.985 3.826 1.00 76.12 188 ARG A N 1
ATOM 1447 C CA . ARG A 1 188 ? 13.428 -12.244 4.345 1.00 76.12 188 ARG A CA 1
ATOM 1448 C C . ARG A 1 188 ? 14.188 -11.001 4.806 1.00 76.12 188 ARG A C 1
ATOM 1450 O O . ARG A 1 188 ? 15.227 -11.149 5.437 1.00 76.12 188 ARG A O 1
ATOM 1457 N N . SER A 1 189 ? 13.737 -9.794 4.453 1.00 77.69 189 SER A N 1
ATOM 1458 C CA . SER A 1 189 ? 14.406 -8.577 4.927 1.00 77.69 189 SER A CA 1
ATOM 1459 C C . SER A 1 189 ? 14.089 -8.291 6.391 1.00 77.69 189 SER A C 1
ATOM 1461 O O . SER A 1 189 ? 14.781 -7.477 6.995 1.00 77.69 189 SER A O 1
ATOM 1463 N N . HIS A 1 190 ? 13.047 -8.931 6.943 1.00 81.62 190 HIS A N 1
ATOM 1464 C CA . HIS A 1 190 ? 12.517 -8.653 8.278 1.00 81.62 190 HIS A CA 1
ATOM 1465 C C . HIS A 1 190 ? 12.223 -7.157 8.486 1.00 81.62 190 HIS A C 1
ATOM 1467 O O . HIS A 1 190 ? 12.233 -6.654 9.607 1.00 81.62 190 HIS A O 1
ATOM 1473 N N . ALA A 1 191 ? 11.971 -6.422 7.393 1.00 87.69 191 ALA A N 1
ATOM 1474 C CA . ALA A 1 191 ? 11.636 -5.012 7.460 1.00 87.69 191 ALA A CA 1
ATOM 1475 C C . ALA A 1 191 ? 10.274 -4.869 8.142 1.00 87.69 191 ALA A C 1
ATOM 1477 O O . ALA A 1 191 ? 9.292 -5.464 7.691 1.00 87.69 191 ALA A O 1
ATOM 1478 N N . VAL A 1 192 ? 10.228 -4.086 9.221 1.00 93.44 192 VAL A N 1
ATOM 1479 C CA . VAL A 1 192 ? 9.009 -3.844 9.994 1.00 93.44 192 VAL A CA 1
ATOM 1480 C C . VAL A 1 192 ? 8.448 -2.468 9.662 1.00 93.44 192 VAL A C 1
ATOM 1482 O O . VAL A 1 192 ? 9.145 -1.456 9.748 1.00 93.44 192 VAL A O 1
ATOM 1485 N N . VAL A 1 193 ? 7.160 -2.430 9.331 1.00 96.31 193 VAL A N 1
ATOM 1486 C CA . VAL A 1 193 ? 6.385 -1.195 9.162 1.00 96.31 193 VAL A CA 1
ATOM 1487 C C . VAL A 1 193 ? 5.224 -1.222 10.145 1.00 96.31 193 VAL A C 1
ATOM 1489 O O . VAL A 1 193 ? 4.570 -2.249 10.310 1.00 96.31 193 VAL A O 1
ATOM 1492 N N . THR A 1 194 ? 4.979 -0.107 10.826 1.00 97.81 194 THR A N 1
ATOM 1493 C CA . THR A 1 194 ? 3.856 0.047 11.758 1.00 97.81 194 THR A CA 1
ATOM 1494 C C . THR A 1 194 ? 2.822 0.996 11.170 1.00 97.81 194 THR A C 1
ATOM 1496 O O . THR A 1 194 ? 3.161 2.082 10.707 1.00 97.81 194 THR A O 1
ATOM 1499 N N . TYR A 1 195 ? 1.557 0.602 11.232 1.00 97.56 195 TYR A N 1
ATOM 1500 C CA . TYR A 1 195 ? 0.402 1.334 10.735 1.00 97.56 195 TYR A CA 1
ATOM 1501 C C . TYR A 1 195 ? -0.580 1.589 11.874 1.00 97.56 195 TYR A C 1
ATOM 1503 O O . TYR A 1 195 ? -0.812 0.722 12.715 1.00 97.56 195 TYR A O 1
ATOM 1511 N N . TRP A 1 196 ? -1.194 2.767 11.873 1.00 97.38 196 TRP A N 1
ATOM 1512 C CA . TRP A 1 196 ? -2.281 3.116 12.779 1.00 97.38 196 TRP A CA 1
ATOM 1513 C C . TRP A 1 196 ? -3.559 3.281 11.972 1.00 97.38 196 TRP A C 1
ATOM 1515 O O . TRP A 1 196 ? -3.675 4.206 11.162 1.00 97.38 196 TRP A O 1
ATOM 1525 N N . ILE A 1 197 ? -4.509 2.376 12.195 1.00 96.12 197 ILE A N 1
ATOM 1526 C CA . ILE A 1 197 ? -5.746 2.279 11.418 1.00 96.12 197 ILE A CA 1
ATOM 1527 C C . ILE A 1 197 ? -6.926 2.694 12.292 1.00 96.12 197 ILE A C 1
ATOM 1529 O O . ILE A 1 197 ? -7.177 2.088 13.335 1.00 96.12 197 ILE A O 1
ATOM 1533 N N . GLY A 1 198 ? -7.619 3.753 11.879 1.00 92.44 198 GLY A N 1
ATOM 1534 C CA . GLY A 1 198 ? -8.741 4.355 12.596 1.00 92.44 198 GLY A CA 1
ATOM 1535 C C . GLY A 1 198 ? -10.036 3.535 12.564 1.00 92.44 198 GLY A C 1
ATOM 1536 O O . GLY A 1 198 ? -10.113 2.452 11.980 1.00 92.44 198 GLY A O 1
ATOM 1537 N N . GLY A 1 199 ? -11.069 4.080 13.219 1.00 81.06 199 GLY A N 1
ATOM 1538 C CA . GLY A 1 199 ? -12.441 3.550 13.223 1.00 81.06 199 GLY A CA 1
ATOM 1539 C C . GLY A 1 199 ? -13.139 3.635 11.859 1.00 81.06 199 GLY A C 1
ATOM 1540 O O . GLY A 1 199 ? -12.499 3.913 10.864 1.00 81.06 199 GLY A O 1
ATOM 1541 N N . GLN A 1 200 ? -14.444 3.362 11.788 1.00 74.44 200 GLN A N 1
ATOM 1542 C CA . GLN A 1 200 ? -15.182 3.259 10.516 1.00 74.44 200 GLN A CA 1
ATOM 1543 C C . GLN A 1 200 ? -15.499 4.635 9.879 1.00 74.44 200 GLN A C 1
ATOM 1545 O O . GLN A 1 200 ? -16.021 5.493 10.594 1.00 74.44 200 GLN A O 1
ATOM 1550 N N . PRO A 1 201 ? -15.295 4.828 8.555 1.00 77.75 201 PRO A N 1
ATOM 1551 C CA . PRO A 1 201 ? -14.608 3.924 7.625 1.00 77.75 201 PRO A CA 1
ATOM 1552 C C . PRO A 1 201 ? -13.116 3.839 7.957 1.00 77.75 201 PRO A C 1
ATOM 1554 O O . PRO A 1 201 ? -12.519 4.841 8.322 1.00 77.75 201 PRO A O 1
ATOM 1557 N N . ALA A 1 202 ? -12.526 2.644 7.855 1.00 87.44 202 ALA A N 1
ATOM 1558 C CA . ALA A 1 202 ? -11.146 2.417 8.278 1.00 87.44 202 ALA A CA 1
ATOM 1559 C C . ALA A 1 202 ? -10.160 3.283 7.477 1.00 87.44 202 ALA A C 1
ATOM 1561 O O . ALA A 1 202 ? -9.916 3.051 6.291 1.00 87.44 202 ALA A O 1
ATOM 1562 N N . GLU A 1 203 ? -9.584 4.270 8.155 1.00 90.88 203 GLU A N 1
ATOM 1563 C CA . GLU A 1 203 ? -8.610 5.215 7.612 1.00 90.88 203 GLU A CA 1
ATOM 1564 C C . GLU A 1 203 ? -7.196 4.841 8.061 1.00 90.88 203 GLU A C 1
ATOM 1566 O O . GLU A 1 203 ? -6.977 4.499 9.224 1.00 90.88 203 GLU A O 1
ATOM 1571 N N . LEU A 1 204 ? -6.208 4.970 7.172 1.00 94.50 204 LEU A N 1
ATOM 1572 C CA . LEU A 1 204 ? -4.805 4.939 7.578 1.00 94.50 204 LEU A CA 1
ATOM 1573 C C . LEU A 1 204 ? -4.412 6.322 8.108 1.00 94.50 204 LEU A C 1
ATOM 1575 O O . LEU A 1 204 ? -4.291 7.278 7.345 1.00 94.50 204 LEU A O 1
ATOM 1579 N N . LEU A 1 205 ? -4.218 6.432 9.419 1.00 95.00 205 LEU A N 1
ATOM 1580 C CA . LEU A 1 205 ? -3.961 7.707 10.094 1.00 95.00 205 LEU A CA 1
ATOM 1581 C C . LEU A 1 205 ? -2.471 8.017 10.196 1.00 95.00 205 LEU A C 1
ATOM 1583 O O . LEU A 1 205 ? -2.056 9.172 10.095 1.00 95.00 205 LEU A O 1
ATOM 1587 N N . LYS A 1 206 ? -1.666 6.976 10.404 1.00 95.62 206 LYS A N 1
ATOM 1588 C CA . LYS A 1 206 ? -0.221 7.091 10.550 1.00 95.62 206 LYS A CA 1
ATOM 1589 C C . LYS A 1 206 ? 0.474 5.833 10.046 1.00 95.62 206 LYS A C 1
ATOM 1591 O O . LYS A 1 206 ? -0.063 4.735 10.173 1.00 95.62 206 LYS A O 1
ATOM 1596 N N . GLN A 1 207 ? 1.680 6.004 9.528 1.00 96.62 207 GLN A N 1
ATOM 1597 C CA . GLN A 1 207 ? 2.603 4.934 9.165 1.00 96.62 207 GLN A CA 1
ATOM 1598 C C . GLN A 1 207 ? 4.005 5.290 9.653 1.00 96.62 207 GLN A C 1
ATOM 1600 O O . GLN A 1 207 ? 4.368 6.465 9.698 1.00 96.62 207 GLN A O 1
ATOM 1605 N N . SER A 1 208 ? 4.786 4.288 10.041 1.00 96.62 208 SER A N 1
ATOM 1606 C CA . SER A 1 208 ? 6.167 4.459 10.479 1.00 96.62 208 SER A CA 1
ATOM 1607 C C . SER A 1 208 ? 7.030 3.274 10.064 1.00 96.62 208 SER A C 1
ATOM 1609 O O . SER A 1 208 ? 6.595 2.125 10.162 1.00 96.62 208 SER A O 1
ATOM 1611 N N . SER A 1 209 ? 8.252 3.555 9.626 1.00 94.69 209 SER A N 1
ATOM 1612 C CA . SER A 1 209 ? 9.270 2.557 9.303 1.00 94.69 209 SER A CA 1
ATOM 1613 C C . SER A 1 209 ? 10.648 3.045 9.731 1.00 94.69 209 SER A C 1
ATOM 1615 O O . SER A 1 209 ? 10.981 4.214 9.526 1.00 94.69 209 SER A O 1
ATOM 1617 N N . THR A 1 210 ? 11.468 2.142 10.259 1.00 91.88 210 THR A N 1
ATOM 1618 C CA . THR A 1 210 ? 12.869 2.433 10.578 1.00 91.88 210 THR A CA 1
ATOM 1619 C C . THR A 1 210 ? 13.737 2.199 9.347 1.00 91.88 210 THR A C 1
ATOM 1621 O O . THR A 1 210 ? 13.682 1.137 8.726 1.00 91.88 210 THR A O 1
ATOM 1624 N N . LEU A 1 211 ? 14.537 3.196 8.986 1.00 86.94 211 LEU A N 1
ATOM 1625 C CA . LEU A 1 211 ? 15.522 3.107 7.916 1.00 86.94 211 LEU A CA 1
ATOM 1626 C C . LEU A 1 211 ? 16.771 2.350 8.401 1.00 86.94 211 LEU A C 1
ATOM 1628 O O . LEU A 1 211 ? 17.040 2.325 9.602 1.00 86.94 211 LEU A O 1
ATOM 1632 N N . PRO A 1 212 ? 17.599 1.794 7.497 1.00 85.12 212 PRO A N 1
ATOM 1633 C CA . PRO A 1 212 ? 18.856 1.143 7.881 1.00 85.12 212 PRO A CA 1
ATOM 1634 C C . PRO A 1 212 ? 19.812 2.031 8.694 1.00 85.12 212 PRO A C 1
ATOM 1636 O O . PRO A 1 212 ? 20.619 1.513 9.459 1.00 85.12 212 PRO A O 1
ATOM 1639 N N . SER A 1 213 ? 19.713 3.358 8.560 1.00 86.88 213 SER A N 1
ATOM 1640 C CA . SER A 1 213 ? 20.476 4.330 9.355 1.00 86.88 213 SER A CA 1
ATOM 1641 C C . SER A 1 213 ? 20.030 4.430 10.821 1.00 86.88 213 SER A C 1
ATOM 1643 O O . SER A 1 213 ? 20.691 5.100 11.606 1.00 86.88 213 SER A O 1
ATOM 1645 N N . GLY A 1 214 ? 18.905 3.813 11.197 1.00 89.50 214 GLY A N 1
ATOM 1646 C CA . GLY A 1 214 ? 18.255 3.980 12.500 1.00 89.50 214 GLY A CA 1
ATOM 1647 C C . GLY A 1 214 ? 17.281 5.161 12.563 1.00 89.50 214 GLY A C 1
ATOM 1648 O O . GLY A 1 214 ? 16.497 5.248 13.507 1.00 89.50 214 GLY A O 1
ATOM 1649 N N . ALA A 1 215 ? 17.276 6.033 11.550 1.00 92.94 215 ALA A N 1
ATOM 1650 C CA . ALA A 1 215 ? 16.288 7.098 11.417 1.00 92.94 215 ALA A CA 1
ATOM 1651 C C . ALA A 1 215 ? 14.875 6.523 11.239 1.00 92.94 215 ALA A C 1
ATOM 1653 O O . ALA A 1 215 ? 14.693 5.474 10.614 1.00 92.94 215 ALA A O 1
ATOM 1654 N N . VAL A 1 216 ? 13.861 7.223 11.742 1.00 95.69 216 VAL A N 1
ATOM 1655 C CA . VAL A 1 216 ? 12.459 6.821 11.587 1.00 95.69 216 VAL A CA 1
ATOM 1656 C C . VAL A 1 216 ? 11.790 7.712 10.558 1.00 95.69 216 VAL A C 1
ATOM 1658 O O . VAL A 1 216 ? 11.763 8.932 10.693 1.00 95.69 216 VAL A O 1
ATOM 1661 N N . LEU A 1 217 ? 11.210 7.089 9.541 1.00 96.00 217 LEU A N 1
ATOM 1662 C CA . LEU A 1 217 ? 10.361 7.763 8.578 1.00 96.00 217 LEU A CA 1
ATOM 1663 C C . LEU A 1 217 ? 8.904 7.607 9.004 1.00 96.00 217 LEU A C 1
ATOM 1665 O O . LEU A 1 217 ? 8.434 6.488 9.212 1.00 96.00 217 LEU A O 1
ATOM 1669 N N . GLN A 1 218 ? 8.188 8.719 9.122 1.00 96.12 218 GLN A N 1
ATOM 1670 C CA . GLN A 1 218 ? 6.819 8.756 9.610 1.00 96.12 218 GLN A CA 1
ATOM 1671 C C . GLN A 1 218 ? 5.908 9.501 8.637 1.00 96.12 218 GLN A C 1
ATOM 1673 O O . GLN A 1 218 ? 6.222 10.597 8.190 1.00 96.12 218 GLN A O 1
ATOM 1678 N N . PHE A 1 219 ? 4.742 8.930 8.362 1.00 95.88 219 PHE A N 1
ATOM 1679 C CA . PHE A 1 219 ? 3.678 9.554 7.586 1.00 95.88 219 PHE A CA 1
ATOM 1680 C C . PHE A 1 219 ? 2.512 9.802 8.532 1.00 95.88 219 PHE A C 1
ATOM 1682 O O . PHE A 1 219 ? 2.029 8.854 9.151 1.00 95.88 219 PHE A O 1
ATOM 1689 N N . VAL A 1 220 ? 2.065 11.046 8.681 1.00 93.62 220 VAL A N 1
ATOM 1690 C CA . VAL A 1 220 ? 0.998 11.416 9.628 1.00 93.62 220 VAL A CA 1
ATOM 1691 C C . VAL A 1 220 ? -0.076 12.207 8.911 1.00 93.62 220 VAL A C 1
ATOM 1693 O O . VAL A 1 220 ? 0.244 13.150 8.194 1.00 93.62 220 VAL A O 1
ATOM 1696 N N . ARG A 1 221 ? -1.343 11.843 9.115 1.00 91.12 221 ARG A N 1
ATOM 1697 C CA . ARG A 1 221 ? -2.482 12.564 8.543 1.00 91.12 221 ARG A CA 1
ATOM 1698 C C . ARG A 1 221 ? -2.452 14.051 8.907 1.00 91.12 221 ARG A C 1
ATOM 1700 O O . ARG A 1 221 ? -2.354 14.395 10.086 1.00 91.12 221 ARG A O 1
ATOM 1707 N N . SER A 1 222 ? -2.526 14.893 7.874 1.00 83.69 222 SER A N 1
ATOM 1708 C CA . SER A 1 222 ? -2.535 16.360 7.970 1.00 83.69 222 SER A CA 1
ATOM 1709 C C . SER A 1 222 ? -3.932 16.900 8.292 1.00 83.69 222 SER A C 1
ATOM 1711 O O . SER A 1 222 ? -4.929 16.320 7.805 1.00 83.69 222 SER A O 1
#

Foldseek 3Di:
DADFFLRVVFQLQLDDWDKFKWFKWKADPNDIDTFWMKIKTWDWDDDPNFIKIKIWMWIPGPPQHTKIKIWIAGSNGLQTAWIWIDGLLKIWIWGDDFQWIWTWIADNVGDIDIQTDGHPHGAHAPVCVVVVVLRDPQDAFDKYWGFHQDRVVSHTKIKIKHFHAWDFADQPPPDTFIWTWMWIQTHPVRWIKIWTWGDPSTDTAKIWGQDPVRMIIMIGTD